Protein AF-A0A3G9JX67-F1 (afdb_monomer)

pLDDT: mean 83.66, std 14.5, range [36.19, 97.88]

InterPro domains:
  IPR026001 Abortive infection protein-like, C-terminal domain [PF14355] (180-297)
  IPR049503 HEPN, AbiJ-N-terminal domain 4 [PF18863] (5-158)

Solvent-accessible surface area (backbone atoms only — not comparable to full-atom values): 17089 Å² total; per-residue (Å²): 130,86,80,83,47,54,49,67,67,46,57,69,53,54,76,65,43,80,63,81,57,100,60,59,100,63,61,74,62,41,65,67,52,34,33,54,49,25,48,53,50,62,76,49,44,50,79,41,79,46,67,76,40,100,90,46,89,56,64,46,81,51,28,20,42,60,52,16,43,50,55,48,25,66,72,75,72,49,81,85,71,65,74,87,81,48,82,82,84,65,62,65,40,60,56,50,31,69,43,60,64,51,57,46,50,31,34,55,36,39,21,45,72,60,40,52,89,42,76,67,77,11,38,57,26,52,38,51,52,54,32,46,56,24,58,80,62,75,32,51,50,41,59,52,96,62,37,84,42,68,65,37,74,69,50,52,55,50,50,49,49,49,53,33,51,52,52,34,45,56,44,24,75,75,38,68,76,36,44,63,20,36,56,23,40,56,46,12,54,51,26,46,51,70,66,40,28,67,59,9,31,51,26,20,50,48,14,45,42,40,48,44,29,59,73,62,35,92,86,33,87,85,50,52,64,69,53,42,52,52,57,41,70,76,35,95,53,57,91,69,58,93,89,56,53,66,68,58,45,41,68,68,53,69,40,49,57,59,54,55,41,49,70,67,63,60,74,72,82,82,94,74,92,75,78,69,48,69,70,57,27,52,50,45,38,52,48,32,32,53,51,47,48,52,53,47,50,46,58,60,76,72,115

Mean predicted aligned error: 12.04 Å

Secondary structure (DSSP, 8-state):
-PPPPHHHHHHHHHHHHTTT-SS-TTTTS-HHHHHHHHHHHHHT--EEEEES-SS---EEEEEHHHHHHHHHHHHHTS----STT-TTT--HHHHHHHS-HHHHHHHHHHHHHHS---TTTSHHHHHHHHHHHHHHTT--EEEETTEEEE--HHHHHHHHHHHHHHHHHHHHHH-GGGHHHHHHHHHHHHHHHTT-HHHHHHHHHHHHHHHHHHHH-TT-TT--HHHHHHHHHTTTT----TTS-HHHHIIIIITHHHHHHHHHHT-SSSS---PPPHHHHHHHHHHHHHHHHHHHHHHHTT-

Foldseek 3Di:
DDDDALCRVCVVVQVLQVQPDPAPPCNLCDLVLQLLLLVLLVLQFAKDWAAPDPVDRDTDIGTLLQVLQVVLCVVVVHRLDGPVVVPDDDDSSVSSSPPDVSVNQRSQLRSLVSFDPDCCSGNPVSQVSNQVSCVVSVAQWHQDPSHIDRNDPVVVLVVLLVVLLVVLVVVCVVPVLSVLLNVLLVQLSVCLSNVVLLSNLQSLVSSLLSLLDVLLDPPSPPDDQLRSLVSCLVDPLADDDPVDDSVNCSVPQSCPSVVLNCVSVVPPDDDDPPDQDSVSSSVNSSSSSVSSVNSCCSRVVVD

Structure (mmCIF, N/CA/C/O backbone):
data_AF-A0A3G9JX67-F1
#
_entry.id   AF-A0A3G9JX67-F1
#
loop_
_atom_site.group_PDB
_atom_site.id
_atom_site.type_symbol
_atom_site.label_atom_id
_atom_site.label_alt_id
_atom_site.label_comp_id
_atom_site.label_asym_id
_atom_site.label_entity_id
_atom_site.label_seq_id
_atom_site.pdbx_PDB_ins_code
_atom_site.Cartn_x
_atom_site.Cartn_y
_atom_site.Cartn_z
_atom_site.occupancy
_atom_site.B_iso_or_equiv
_atom_site.auth_seq_id
_atom_site.auth_comp_id
_atom_site.auth_asym_id
_atom_site.auth_atom_id
_atom_site.pdbx_PDB_model_num
ATOM 1 N N . MET A 1 1 ? 11.176 -19.310 -4.297 1.00 43.19 1 MET A N 1
ATOM 2 C CA . MET A 1 1 ? 9.864 -18.891 -4.839 1.00 43.19 1 MET A CA 1
ATOM 3 C C . MET A 1 1 ? 10.149 -17.734 -5.785 1.00 43.19 1 MET A C 1
ATOM 5 O O . MET A 1 1 ? 10.880 -16.848 -5.362 1.00 43.19 1 MET A O 1
ATOM 9 N N . LYS A 1 2 ? 9.726 -17.789 -7.057 1.00 61.16 2 LYS A N 1
ATOM 10 C CA . LYS A 1 2 ? 10.037 -16.727 -8.037 1.00 61.16 2 LYS A CA 1
ATOM 11 C C . LYS A 1 2 ? 9.355 -15.427 -7.584 1.00 61.16 2 LYS A C 1
ATOM 13 O O . LYS A 1 2 ? 8.221 -15.470 -7.100 1.00 61.16 2 LYS A O 1
ATOM 18 N N . ARG A 1 3 ? 10.075 -14.308 -7.644 1.00 76.00 3 ARG A N 1
ATOM 19 C CA . ARG A 1 3 ? 9.597 -12.980 -7.241 1.00 76.00 3 ARG A CA 1
ATOM 20 C C . ARG A 1 3 ? 8.359 -12.611 -8.079 1.00 76.00 3 ARG A C 1
ATOM 22 O O . ARG A 1 3 ? 8.376 -12.812 -9.285 1.00 76.00 3 ARG A O 1
ATOM 29 N N . ARG A 1 4 ? 7.285 -12.092 -7.461 1.00 85.25 4 ARG A N 1
ATOM 30 C CA . ARG A 1 4 ? 6.117 -11.582 -8.216 1.00 85.25 4 ARG A CA 1
ATOM 31 C C . ARG A 1 4 ? 6.493 -10.314 -8.988 1.00 85.25 4 ARG A C 1
ATOM 33 O O . ARG A 1 4 ? 7.099 -9.416 -8.389 1.00 85.25 4 ARG A O 1
ATOM 40 N N . LEU A 1 5 ? 6.089 -10.259 -10.256 1.00 89.00 5 LEU A N 1
ATOM 41 C CA . LEU A 1 5 ? 6.268 -9.123 -11.168 1.00 89.00 5 LEU A CA 1
ATOM 42 C C . LEU A 1 5 ? 5.470 -7.891 -10.710 1.00 89.00 5 LEU A C 1
ATOM 44 O O . LEU A 1 5 ? 4.482 -8.039 -9.988 1.00 89.00 5 LEU A O 1
ATOM 48 N N . PHE A 1 6 ? 5.870 -6.687 -11.124 1.00 89.19 6 PHE A N 1
ATOM 49 C CA . PHE A 1 6 ? 5.102 -5.459 -10.891 1.00 89.19 6 PHE A CA 1
ATOM 50 C C . PHE A 1 6 ? 3.669 -5.606 -11.420 1.00 89.19 6 PHE A C 1
ATOM 52 O O . PHE A 1 6 ? 2.721 -5.416 -10.656 1.00 89.19 6 PHE A O 1
ATOM 59 N N . SER A 1 7 ? 3.510 -6.046 -12.670 1.00 85.62 7 SER A N 1
ATOM 60 C CA . SER A 1 7 ? 2.202 -6.259 -13.304 1.00 85.62 7 SER A CA 1
ATOM 61 C C . SER A 1 7 ? 1.304 -7.202 -12.495 1.00 85.62 7 SER A C 1
ATOM 63 O O . SER A 1 7 ? 0.118 -6.948 -12.329 1.00 85.62 7 SER A O 1
ATOM 65 N N . GLN A 1 8 ? 1.877 -8.242 -11.887 1.00 85.50 8 GLN A N 1
ATOM 66 C CA . GLN A 1 8 ? 1.147 -9.181 -11.029 1.00 85.50 8 GLN A CA 1
ATOM 67 C C . GLN A 1 8 ? 0.816 -8.613 -9.643 1.00 85.50 8 GLN A C 1
ATOM 69 O O . GLN A 1 8 ? -0.184 -9.005 -9.045 1.00 85.50 8 GLN A O 1
ATOM 74 N N . ARG A 1 9 ? 1.670 -7.739 -9.088 1.00 82.75 9 ARG A N 1
ATOM 75 C CA . ARG A 1 9 ? 1.432 -7.097 -7.783 1.00 82.75 9 ARG A CA 1
ATOM 76 C C . ARG A 1 9 ? 0.269 -6.116 -7.856 1.00 82.75 9 ARG A C 1
ATOM 78 O O . ARG A 1 9 ? -0.517 -6.055 -6.917 1.00 82.75 9 ARG A O 1
ATOM 85 N N . TYR A 1 10 ? 0.169 -5.379 -8.958 1.00 73.00 10 TYR A N 1
ATOM 86 C CA . TYR A 1 10 ? -0.797 -4.297 -9.099 1.00 73.00 10 TYR A CA 1
ATOM 87 C C . TYR A 1 10 ? -2.066 -4.662 -9.895 1.00 73.00 10 TYR A C 1
ATOM 89 O O . TYR A 1 10 ? -3.044 -3.928 -9.792 1.00 73.00 10 TYR A O 1
ATOM 97 N N . ASP A 1 11 ? -2.140 -5.827 -10.558 1.00 66.88 11 ASP A N 1
ATOM 98 C CA . ASP A 1 11 ? -3.397 -6.344 -11.155 1.00 66.88 11 ASP A CA 1
ATOM 99 C C . ASP A 1 11 ? -4.533 -6.491 -10.117 1.00 66.88 11 ASP A C 1
ATOM 101 O O . ASP A 1 11 ? -5.715 -6.358 -10.426 1.00 66.88 11 ASP A O 1
ATOM 105 N N . ALA A 1 12 ? -4.187 -6.730 -8.846 1.00 52.50 12 ALA A N 1
ATOM 106 C CA . ALA A 1 12 ? -5.154 -6.794 -7.749 1.00 52.50 12 ALA A CA 1
ATOM 107 C C . ALA A 1 12 ? -5.712 -5.414 -7.340 1.00 52.50 12 ALA A C 1
ATOM 109 O O . ALA A 1 12 ? -6.809 -5.346 -6.789 1.00 52.50 12 ALA A O 1
ATOM 110 N N . LEU A 1 13 ? -4.970 -4.333 -7.607 1.00 50.62 13 LEU A N 1
ATOM 111 C CA . LEU A 1 13 ? -5.322 -2.954 -7.250 1.00 50.62 13 LEU A CA 1
ATOM 112 C C . LEU A 1 13 ? -6.201 -2.288 -8.317 1.00 50.62 13 LEU A C 1
ATOM 114 O O . LEU A 1 13 ? -7.125 -1.559 -7.960 1.00 50.62 13 LEU A O 1
ATOM 118 N N . ASP A 1 14 ? -5.984 -2.593 -9.599 1.00 47.91 14 ASP A N 1
ATOM 119 C CA . ASP A 1 14 ? -6.825 -2.076 -10.691 1.00 47.91 14 ASP A CA 1
ATOM 120 C C . ASP A 1 14 ? -8.276 -2.579 -10.610 1.00 47.91 14 ASP A C 1
ATOM 122 O O . ASP A 1 14 ? -9.212 -1.842 -10.901 1.00 47.91 14 ASP A O 1
ATOM 126 N N . ARG A 1 15 ? -8.514 -3.787 -10.085 1.00 46.84 15 ARG A N 1
ATOM 127 C CA . ARG A 1 15 ? -9.884 -4.298 -9.862 1.00 46.84 15 ARG A CA 1
ATOM 128 C C . ARG A 1 15 ? -10.656 -3.551 -8.768 1.00 46.84 15 ARG A C 1
ATOM 130 O O . ARG A 1 15 ? -11.863 -3.727 -8.652 1.00 46.84 15 ARG A O 1
ATOM 137 N N . ILE A 1 16 ? -9.966 -2.757 -7.947 1.00 40.84 16 ILE A N 1
ATOM 138 C CA . ILE A 1 16 ? -10.560 -1.935 -6.882 1.00 40.84 16 ILE A CA 1
ATOM 139 C C . ILE A 1 16 ? -10.797 -0.495 -7.379 1.00 40.84 16 ILE A C 1
ATOM 141 O O . ILE A 1 16 ? -11.631 0.212 -6.819 1.00 40.84 16 ILE A O 1
ATOM 145 N N . SER A 1 17 ? -10.103 -0.048 -8.435 1.00 41.00 17 SER A N 1
ATOM 146 C CA . SER A 1 17 ? -10.184 1.323 -8.964 1.00 41.00 17 SER A CA 1
ATOM 147 C C . SER A 1 17 ? -11.298 1.544 -9.997 1.00 41.00 17 SER A C 1
ATOM 149 O O . SER A 1 17 ? -11.627 2.701 -10.271 1.00 41.00 17 SER A O 1
ATOM 151 N N . GLU A 1 18 ? -11.918 0.473 -10.519 1.00 43.88 18 GLU A N 1
ATOM 152 C CA . GLU A 1 18 ? -12.956 0.523 -11.569 1.00 43.88 18 GLU A CA 1
ATOM 153 C C . GLU A 1 18 ? -14.190 1.374 -11.217 1.00 43.88 18 GLU A C 1
ATOM 155 O O . GLU A 1 18 ? -14.967 1.714 -12.111 1.00 43.88 18 GLU A O 1
ATOM 160 N N . THR A 1 19 ? -14.390 1.749 -9.951 1.00 42.69 19 THR A N 1
ATOM 161 C CA . THR A 1 19 ? -15.559 2.532 -9.541 1.00 42.69 19 THR A CA 1
ATOM 162 C C . THR A 1 19 ? -15.331 4.033 -9.366 1.00 42.69 19 THR A C 1
ATOM 164 O O . THR A 1 19 ? -16.335 4.718 -9.195 1.00 42.69 19 THR A O 1
ATOM 167 N N . ASP A 1 20 ? -14.106 4.593 -9.439 1.00 41.69 20 ASP A N 1
ATOM 168 C CA . ASP A 1 20 ? -13.967 6.051 -9.197 1.00 41.69 20 ASP A CA 1
ATOM 169 C C . ASP A 1 20 ? -12.668 6.755 -9.665 1.00 41.69 20 ASP A C 1
ATOM 171 O O . ASP A 1 20 ? -12.222 7.723 -9.039 1.00 41.69 20 ASP A O 1
ATOM 175 N N . LEU A 1 21 ? -11.986 6.291 -10.721 1.00 39.28 21 LEU A N 1
ATOM 176 C CA . LEU A 1 21 ? -10.707 6.894 -11.131 1.00 39.28 21 LEU A CA 1
ATOM 177 C C . LEU A 1 21 ? -10.598 7.194 -12.621 1.00 39.28 21 LEU A C 1
ATOM 179 O O . LEU A 1 21 ? -10.457 6.303 -13.446 1.00 39.28 21 LEU A O 1
ATOM 183 N N . GLY A 1 22 ? -10.614 8.488 -12.939 1.00 39.12 22 GLY A N 1
ATOM 184 C CA . GLY A 1 22 ? -10.444 9.017 -14.291 1.00 39.12 22 GLY A CA 1
ATOM 185 C C . GLY A 1 22 ? -9.030 8.922 -14.870 1.00 39.12 22 GLY A C 1
ATOM 186 O O . GLY A 1 22 ? -8.864 9.347 -16.003 1.00 39.12 22 GLY A O 1
ATOM 187 N N . ASP A 1 23 ? -8.063 8.345 -14.153 1.00 49.34 23 ASP A N 1
ATOM 188 C CA . ASP A 1 23 ? -6.704 8.088 -14.637 1.00 49.34 23 ASP A CA 1
ATOM 189 C C . ASP A 1 23 ? -6.284 6.693 -14.122 1.00 49.34 23 ASP A C 1
ATOM 191 O O . ASP A 1 23 ? -6.222 6.457 -12.911 1.00 49.34 23 ASP A O 1
ATOM 195 N N . GLY A 1 24 ? -6.052 5.738 -15.019 1.00 59.72 24 GLY A N 1
ATOM 196 C CA . GLY A 1 24 ? -5.540 4.399 -14.727 1.00 59.72 24 GLY A CA 1
ATOM 197 C C . GLY A 1 24 ? -4.212 4.411 -13.957 1.00 59.72 24 GLY A C 1
ATOM 198 O O . GLY A 1 24 ? -3.497 5.414 -13.893 1.00 59.72 24 GLY A O 1
ATOM 199 N N . LEU A 1 25 ? -3.861 3.279 -13.333 1.00 68.12 25 LEU A N 1
ATOM 200 C CA . LEU A 1 25 ? -2.739 3.154 -12.389 1.00 68.12 25 LEU A CA 1
ATOM 201 C C . LEU A 1 25 ? -1.431 3.805 -12.870 1.00 68.12 25 LEU A C 1
ATOM 203 O O . LEU A 1 25 ? -0.720 4.422 -12.066 1.00 68.12 25 LEU A O 1
ATOM 207 N N . THR A 1 26 ? -1.134 3.667 -14.163 1.00 72.44 26 THR A N 1
ATOM 208 C CA . THR A 1 26 ? 0.084 4.152 -14.823 1.00 72.44 26 THR A CA 1
ATOM 209 C C . THR A 1 26 ? -0.149 5.319 -15.785 1.00 72.44 26 THR A C 1
ATOM 211 O O . THR A 1 26 ? 0.752 5.641 -16.553 1.00 72.44 26 THR A O 1
ATOM 214 N N . ASP A 1 27 ? -1.312 5.969 -15.766 1.00 71.94 27 ASP A N 1
ATOM 215 C CA . ASP A 1 27 ? -1.688 6.967 -16.783 1.00 71.94 27 ASP A CA 1
ATOM 216 C C . ASP A 1 27 ? -0.836 8.245 -16.722 1.00 71.94 27 ASP A C 1
ATOM 218 O O . ASP A 1 27 ? -0.606 8.893 -17.742 1.00 71.94 27 ASP A O 1
ATOM 222 N N . ASN A 1 28 ? -0.246 8.537 -15.559 1.00 78.25 28 ASN A N 1
ATOM 223 C CA . ASN A 1 28 ? 0.730 9.620 -15.390 1.00 78.25 28 ASN A CA 1
ATOM 224 C C . ASN A 1 28 ? 2.073 9.347 -16.100 1.00 78.25 28 ASN A C 1
ATOM 226 O O . ASN A 1 28 ? 2.903 10.244 -16.223 1.00 78.25 28 ASN A O 1
ATOM 230 N N . VAL A 1 29 ? 2.311 8.118 -16.570 1.00 88.44 29 VAL A N 1
ATOM 231 C CA . VAL A 1 29 ? 3.543 7.723 -17.263 1.00 88.44 29 VAL A CA 1
ATOM 232 C C . VAL A 1 29 ? 3.352 7.917 -18.769 1.00 88.44 29 VAL A C 1
ATOM 234 O O . VAL A 1 29 ? 3.004 6.994 -19.510 1.00 88.44 29 VAL A O 1
ATOM 237 N N . THR A 1 30 ? 3.568 9.150 -19.225 1.00 91.88 30 THR A N 1
ATOM 238 C CA . THR A 1 30 ? 3.409 9.532 -20.636 1.00 91.88 30 THR A CA 1
ATOM 239 C C . THR A 1 30 ? 4.433 8.842 -21.548 1.00 91.88 30 THR A C 1
ATOM 241 O O . THR A 1 30 ? 5.453 8.322 -21.095 1.00 91.88 30 THR A O 1
ATOM 244 N N . LEU A 1 31 ? 4.210 8.875 -22.869 1.00 89.75 31 LEU A N 1
ATOM 245 C CA . LEU A 1 31 ? 5.192 8.371 -23.844 1.00 89.75 31 LEU A CA 1
ATOM 246 C C . LEU A 1 31 ? 6.564 9.053 -23.715 1.00 89.75 31 LEU A C 1
ATOM 248 O O . LEU A 1 31 ? 7.580 8.405 -23.942 1.00 89.75 31 LEU A O 1
ATOM 252 N N . GLU A 1 32 ? 6.599 10.330 -23.328 1.00 94.38 32 GLU A N 1
ATOM 253 C CA . GLU A 1 32 ? 7.845 11.058 -23.072 1.00 94.38 32 GLU A CA 1
ATOM 254 C C . GLU A 1 32 ? 8.598 10.461 -21.879 1.00 94.38 32 GLU A C 1
ATOM 256 O O . GLU A 1 32 ? 9.783 10.153 -21.992 1.00 94.38 32 GLU A O 1
ATOM 261 N N . VAL A 1 33 ? 7.895 10.199 -20.774 1.00 95.81 33 VAL A N 1
ATOM 262 C CA . VAL A 1 33 ? 8.475 9.548 -19.589 1.00 95.81 33 VAL A CA 1
ATOM 263 C C . VAL A 1 33 ? 8.982 8.155 -19.942 1.00 95.81 33 VAL A C 1
ATOM 265 O O . VAL A 1 33 ? 10.116 7.810 -19.624 1.00 95.81 33 VAL A O 1
ATOM 268 N N . LYS A 1 34 ? 8.183 7.360 -20.664 1.00 95.56 34 LYS A N 1
ATOM 269 C CA . LYS A 1 34 ? 8.593 6.021 -21.118 1.00 95.56 34 LYS A CA 1
ATOM 270 C C . LYS A 1 34 ? 9.838 6.078 -21.993 1.00 95.56 34 LYS A C 1
ATOM 272 O O . LYS A 1 34 ? 10.687 5.201 -21.871 1.00 95.56 34 LYS A O 1
ATOM 277 N N . ARG A 1 35 ? 9.967 7.109 -22.833 1.00 95.69 35 ARG A N 1
ATOM 278 C CA . ARG A 1 35 ? 11.163 7.306 -23.649 1.00 95.69 35 ARG A CA 1
ATOM 279 C C . ARG A 1 35 ? 12.391 7.587 -22.794 1.00 95.69 35 ARG A C 1
ATOM 281 O O . ARG A 1 35 ? 13.412 6.944 -22.996 1.00 95.69 35 ARG A O 1
ATOM 288 N N . ARG A 1 36 ? 12.277 8.478 -21.809 1.00 97.56 36 ARG A N 1
ATOM 289 C CA . ARG A 1 36 ? 13.371 8.767 -20.872 1.00 97.56 36 ARG A CA 1
ATOM 290 C C . ARG A 1 36 ? 13.782 7.546 -20.055 1.00 97.56 36 ARG A C 1
ATOM 292 O O . ARG A 1 36 ? 14.970 7.302 -19.895 1.00 97.56 36 ARG A O 1
ATOM 299 N N . LEU A 1 37 ? 12.815 6.763 -19.578 1.00 97.56 37 LEU A N 1
ATOM 300 C CA . LEU A 1 37 ? 13.087 5.504 -18.880 1.00 97.56 37 LEU A CA 1
ATOM 301 C C . LEU A 1 37 ? 13.798 4.503 -19.797 1.00 97.56 37 LEU A C 1
ATOM 303 O O . LEU A 1 37 ? 14.761 3.880 -19.372 1.00 97.56 37 LEU A O 1
ATOM 307 N N . ALA A 1 38 ? 13.361 4.382 -21.053 1.00 96.19 38 ALA A N 1
ATOM 308 C CA . ALA A 1 38 ? 14.008 3.522 -22.038 1.00 96.19 38 ALA A CA 1
ATOM 309 C C . ALA A 1 38 ? 15.460 3.937 -22.320 1.00 96.19 38 ALA A C 1
ATOM 311 O O . ALA A 1 38 ? 16.322 3.068 -22.403 1.00 96.19 38 ALA A O 1
ATOM 312 N N . ASP A 1 39 ? 15.735 5.241 -22.425 1.00 95.94 39 ASP A N 1
ATOM 313 C CA . ASP A 1 39 ? 17.100 5.750 -22.588 1.00 95.94 39 ASP A CA 1
ATOM 314 C C . ASP A 1 39 ? 17.974 5.339 -21.379 1.00 95.94 39 ASP A C 1
ATOM 316 O O . ASP A 1 39 ? 19.046 4.772 -21.565 1.00 95.94 39 ASP A O 1
ATOM 320 N N . VAL A 1 40 ? 17.473 5.493 -20.142 1.00 97.44 40 VAL A N 1
ATOM 321 C CA . VAL A 1 40 ? 18.180 5.035 -18.926 1.00 97.44 40 VAL A CA 1
ATOM 322 C C . VAL A 1 40 ? 18.407 3.519 -18.936 1.00 97.44 40 VAL A C 1
ATOM 324 O O . VAL A 1 40 ? 19.483 3.053 -18.584 1.00 97.44 40 VAL A O 1
ATOM 327 N N . MET A 1 41 ? 17.423 2.719 -19.348 1.00 96.44 41 MET A N 1
ATOM 328 C CA . MET A 1 41 ? 17.582 1.261 -19.438 1.00 96.44 41 MET A CA 1
ATOM 329 C C . MET A 1 41 ? 18.706 0.857 -20.398 1.00 96.44 41 MET A C 1
ATOM 331 O O . MET A 1 41 ? 19.438 -0.088 -20.106 1.00 96.44 41 MET A O 1
ATOM 335 N N . LEU A 1 42 ? 18.865 1.579 -21.507 1.00 94.38 42 LEU A N 1
ATOM 336 C CA . LEU A 1 42 ? 19.934 1.342 -22.479 1.00 94.38 42 LEU A CA 1
ATOM 337 C C . LEU A 1 42 ? 21.297 1.836 -21.987 1.00 94.38 42 LEU A C 1
ATOM 339 O O . LEU A 1 42 ? 22.299 1.179 -22.247 1.00 94.38 42 LEU A O 1
ATOM 343 N N . ASP A 1 43 ? 21.350 2.936 -21.233 1.00 94.94 43 ASP A N 1
ATOM 344 C CA . ASP A 1 43 ? 22.599 3.427 -20.636 1.00 94.94 43 ASP A CA 1
ATOM 345 C C . ASP A 1 43 ? 23.169 2.449 -19.584 1.00 94.94 43 ASP A C 1
ATOM 347 O O . ASP A 1 43 ? 24.376 2.427 -19.340 1.00 94.94 43 ASP A O 1
ATOM 351 N N . PHE A 1 44 ? 22.316 1.600 -18.997 1.00 94.75 44 PHE A N 1
ATOM 352 C CA . PHE A 1 44 ? 22.664 0.616 -17.964 1.00 94.75 44 PHE A CA 1
ATOM 353 C C . PHE A 1 44 ? 22.601 -0.843 -18.466 1.00 94.75 44 PHE A C 1
ATOM 355 O O . PHE A 1 44 ? 22.247 -1.763 -17.725 1.00 94.75 44 PHE A O 1
ATOM 362 N N . CYS A 1 45 ? 22.951 -1.105 -19.728 1.00 89.44 45 CYS A N 1
ATOM 363 C CA . CYS A 1 45 ? 23.050 -2.465 -20.274 1.00 89.44 45 CYS A CA 1
ATOM 364 C C . CYS A 1 45 ? 24.405 -3.132 -19.933 1.00 89.44 45 CYS A C 1
ATOM 366 O O . CYS A 1 45 ? 25.228 -3.397 -20.813 1.00 89.44 45 CYS A O 1
ATOM 368 N N . GLU A 1 46 ? 24.679 -3.376 -18.644 1.00 89.75 46 GLU A N 1
ATOM 369 C CA . GLU A 1 46 ? 25.946 -3.987 -18.205 1.00 89.75 46 GLU A CA 1
ATOM 370 C C . GLU A 1 46 ? 26.206 -5.319 -18.949 1.00 89.75 46 GLU A C 1
ATOM 372 O O . GLU A 1 46 ? 25.331 -6.189 -18.929 1.00 89.75 46 GLU A O 1
ATOM 377 N N . PRO A 1 47 ? 27.368 -5.508 -19.613 1.00 90.81 47 PRO A N 1
ATOM 378 C CA . PRO A 1 47 ? 27.688 -6.756 -20.305 1.00 90.81 47 PRO A CA 1
ATOM 379 C C . PRO A 1 47 ? 27.887 -7.923 -19.336 1.00 90.81 47 PRO A C 1
ATOM 381 O O . PRO A 1 47 ? 28.639 -7.828 -18.366 1.00 90.81 47 PRO A O 1
ATOM 384 N N . LEU A 1 48 ? 27.277 -9.065 -19.643 1.00 86.56 48 LEU A N 1
ATOM 385 C CA . LEU A 1 48 ? 27.253 -10.253 -18.795 1.00 86.56 48 LEU A CA 1
ATOM 386 C C . LEU A 1 48 ? 27.652 -11.512 -19.572 1.00 86.56 48 LEU A C 1
ATOM 388 O O . LEU A 1 48 ? 27.368 -11.672 -20.758 1.00 86.56 48 LEU A O 1
ATOM 392 N N . ARG A 1 49 ? 28.265 -12.466 -18.859 1.00 85.56 49 ARG A N 1
ATOM 393 C CA . ARG A 1 49 ? 28.577 -13.810 -19.371 1.00 85.56 49 ARG A CA 1
ATOM 394 C C . ARG A 1 49 ? 27.759 -14.856 -18.641 1.00 85.56 49 ARG A C 1
ATOM 396 O O . ARG A 1 49 ? 28.051 -15.189 -17.492 1.00 85.56 49 ARG A O 1
ATOM 403 N N . VAL A 1 50 ? 26.778 -15.427 -19.332 1.00 82.25 50 VAL A N 1
ATOM 404 C CA . VAL A 1 50 ? 25.819 -16.369 -18.744 1.00 82.25 50 VAL A CA 1
ATOM 405 C C . VAL A 1 50 ? 26.113 -17.791 -19.206 1.00 82.25 50 VAL A C 1
ATOM 407 O O . VAL A 1 50 ? 26.515 -18.033 -20.344 1.00 82.25 50 VAL A O 1
ATOM 410 N N . LYS A 1 51 ? 25.951 -18.767 -18.305 1.00 81.81 51 LYS A N 1
ATOM 411 C CA . LYS A 1 51 ? 26.062 -20.189 -18.657 1.00 81.81 51 LYS A CA 1
ATOM 412 C C . LYS A 1 51 ? 24.821 -20.647 -19.412 1.00 81.81 51 LYS A C 1
ATOM 414 O O . LYS A 1 51 ? 23.710 -20.506 -18.919 1.00 81.81 51 LYS A O 1
ATOM 419 N N . SER A 1 52 ? 25.037 -21.317 -20.540 1.00 74.12 52 SER A N 1
ATOM 420 C CA . SER A 1 52 ? 23.966 -21.827 -21.408 1.00 74.12 52 SER A CA 1
ATOM 421 C C . SER A 1 52 ? 23.149 -22.947 -20.753 1.00 74.12 52 SER A C 1
ATOM 423 O O . SER A 1 52 ? 21.998 -23.180 -21.102 1.00 74.12 52 SER A O 1
ATOM 425 N N . SER A 1 53 ? 23.747 -23.694 -19.821 1.00 71.94 53 SER A N 1
ATOM 426 C CA . SER A 1 53 ? 23.078 -24.767 -19.085 1.00 71.94 53 SER A CA 1
ATOM 427 C C . SER A 1 53 ? 23.802 -25.052 -17.772 1.00 71.94 53 SER A C 1
ATOM 429 O O . SER A 1 53 ? 24.996 -24.802 -17.632 1.00 71.94 53 SER A O 1
ATOM 431 N N . ARG A 1 54 ? 23.100 -25.650 -16.804 1.00 67.69 54 ARG A N 1
ATOM 432 C CA . ARG A 1 54 ? 23.727 -26.192 -15.584 1.00 67.69 54 ARG A CA 1
ATOM 433 C C . ARG A 1 54 ? 24.650 -27.380 -15.868 1.00 67.69 54 ARG A C 1
ATOM 435 O O . ARG A 1 54 ? 25.515 -27.677 -15.048 1.00 67.69 54 ARG A O 1
ATOM 442 N N . TYR A 1 55 ? 24.442 -28.062 -16.993 1.00 74.19 55 TYR A N 1
ATOM 443 C CA . TYR A 1 55 ? 25.148 -29.291 -17.368 1.00 74.19 55 TYR A CA 1
ATOM 444 C C . TYR A 1 55 ? 26.244 -29.072 -18.415 1.00 74.19 55 TYR A C 1
ATOM 446 O O . TYR A 1 55 ? 26.968 -30.011 -18.732 1.00 74.19 55 TYR A O 1
ATOM 454 N N . ASP A 1 56 ? 26.372 -27.851 -18.936 1.00 73.94 56 ASP A N 1
ATOM 455 C CA . ASP A 1 56 ? 27.381 -27.475 -19.921 1.00 73.94 56 ASP A CA 1
ATOM 456 C C . ASP A 1 56 ? 28.165 -26.245 -19.433 1.00 73.94 56 ASP A C 1
ATOM 458 O O . ASP A 1 56 ? 27.634 -25.376 -18.745 1.00 73.94 56 ASP A O 1
ATOM 462 N N . ASN A 1 57 ? 29.452 -26.177 -19.766 1.00 75.81 57 ASN A N 1
ATOM 463 C CA . ASN A 1 57 ? 30.312 -25.037 -19.451 1.00 75.81 57 ASN A CA 1
ATOM 464 C C . ASN A 1 57 ? 30.344 -23.984 -20.568 1.00 75.81 57 ASN A C 1
ATOM 466 O O . ASN A 1 57 ? 31.058 -22.989 -20.436 1.00 75.81 57 ASN A O 1
ATOM 470 N N . THR A 1 58 ? 29.572 -24.167 -21.640 1.00 80.81 58 THR A N 1
ATOM 471 C CA . THR A 1 58 ? 29.400 -23.152 -22.683 1.00 80.81 58 THR A CA 1
ATOM 472 C C . THR A 1 58 ? 28.745 -21.897 -22.105 1.00 80.81 58 THR A C 1
ATOM 474 O O . THR A 1 58 ? 27.660 -21.955 -21.520 1.00 80.81 58 THR A O 1
ATOM 477 N N . THR A 1 59 ? 29.399 -20.751 -22.279 1.00 84.75 59 THR A N 1
ATOM 478 C CA . THR A 1 59 ? 28.863 -19.430 -21.920 1.00 84.75 59 THR A CA 1
ATOM 479 C C . THR A 1 59 ? 28.518 -18.647 -23.177 1.00 84.75 59 THR A C 1
ATOM 481 O O . THR A 1 59 ? 29.157 -18.846 -24.210 1.00 84.75 59 THR A O 1
ATOM 484 N N . TYR A 1 60 ? 27.526 -17.768 -23.080 1.00 84.19 60 TYR A N 1
ATOM 485 C CA . TYR A 1 60 ? 27.221 -16.771 -24.100 1.00 84.19 60 TYR A CA 1
ATOM 486 C C . TYR A 1 60 ? 27.337 -15.365 -23.504 1.00 84.19 60 TYR A C 1
ATOM 488 O O . TYR A 1 60 ? 27.202 -15.181 -22.292 1.00 84.19 60 TYR A O 1
ATOM 496 N N . GLU A 1 61 ? 27.664 -14.401 -24.360 1.00 87.38 61 GLU A N 1
ATOM 497 C CA . GLU A 1 61 ? 27.705 -12.978 -24.015 1.00 87.38 61 GLU A CA 1
ATOM 498 C C . GLU A 1 61 ? 26.298 -12.396 -24.198 1.00 87.38 61 GLU A C 1
ATOM 500 O O . GLU A 1 61 ? 25.623 -12.705 -25.182 1.00 87.38 61 GLU A O 1
ATOM 505 N N . THR A 1 62 ? 25.863 -11.581 -23.247 1.00 90.12 62 THR A N 1
ATOM 506 C CA . THR A 1 62 ? 24.578 -10.869 -23.234 1.00 90.12 62 THR A CA 1
ATOM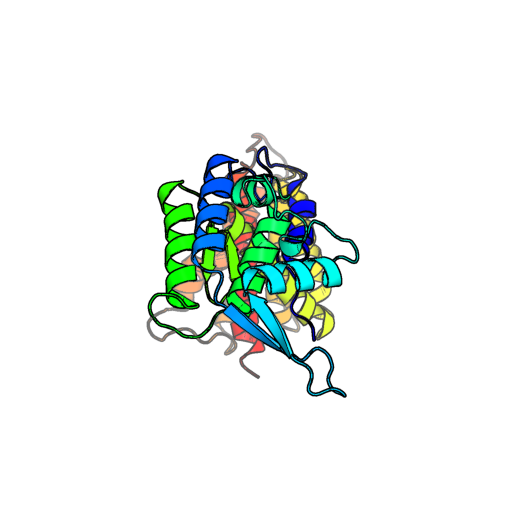 507 C C . THR A 1 62 ? 24.742 -9.592 -22.403 1.00 90.12 62 THR A C 1
ATOM 509 O O . THR A 1 62 ? 25.863 -9.228 -22.048 1.00 90.12 62 THR A O 1
ATOM 512 N N . ASP A 1 63 ? 23.653 -8.914 -22.074 1.00 92.69 63 ASP A N 1
ATOM 513 C CA . ASP A 1 63 ? 23.634 -7.756 -21.188 1.00 92.69 63 ASP A CA 1
ATOM 514 C C . ASP A 1 63 ? 22.460 -7.830 -20.197 1.00 92.69 63 ASP A C 1
ATOM 516 O O . ASP A 1 63 ? 21.523 -8.618 -20.370 1.00 92.69 63 ASP A O 1
ATOM 520 N N . ALA A 1 64 ? 22.530 -7.021 -19.138 1.00 93.38 64 ALA A N 1
ATOM 521 C CA . ALA A 1 64 ? 21.539 -6.996 -18.063 1.00 93.38 64 ALA A CA 1
ATOM 522 C C . ALA A 1 64 ? 20.105 -6.724 -18.558 1.00 93.38 64 ALA A C 1
ATOM 524 O O . ALA A 1 64 ? 19.152 -7.319 -18.053 1.00 93.38 64 ALA A O 1
ATOM 525 N N . LEU A 1 65 ? 19.935 -5.859 -19.564 1.00 94.25 65 LEU A N 1
ATOM 526 C CA . LEU A 1 65 ? 18.621 -5.527 -20.115 1.00 94.25 65 LEU A CA 1
ATOM 527 C C . LEU A 1 65 ? 18.067 -6.682 -20.959 1.00 94.25 65 LEU A C 1
ATOM 529 O O . LEU A 1 65 ? 16.899 -7.051 -20.820 1.00 94.25 65 LEU A O 1
ATOM 533 N N . SER A 1 66 ? 18.902 -7.286 -21.803 1.00 91.75 66 SER A N 1
ATOM 534 C CA . SER A 1 66 ? 18.534 -8.455 -22.604 1.00 91.75 66 SER A CA 1
ATOM 535 C C . SER A 1 66 ? 18.089 -9.626 -21.720 1.00 91.75 66 SER A C 1
ATOM 537 O O . SER A 1 66 ? 17.047 -10.227 -21.991 1.00 91.75 66 SER A O 1
ATOM 539 N N . LEU A 1 67 ? 18.802 -9.899 -20.620 1.00 92.19 67 LEU A N 1
ATOM 540 C CA . LEU A 1 67 ? 18.405 -10.924 -19.644 1.00 92.19 67 LEU A CA 1
ATOM 541 C C . LEU A 1 67 ? 17.083 -10.605 -18.945 1.00 92.19 67 LEU A C 1
ATOM 543 O O . LEU A 1 67 ? 16.246 -11.493 -18.786 1.00 92.19 67 LEU A O 1
ATOM 547 N N . ALA A 1 68 ? 16.858 -9.347 -18.568 1.00 93.75 68 ALA A N 1
ATOM 548 C CA . ALA A 1 68 ? 15.604 -8.926 -17.951 1.00 93.75 68 ALA A CA 1
ATOM 549 C C . ALA A 1 68 ? 14.395 -9.142 -18.877 1.00 93.75 68 ALA A C 1
ATOM 551 O O . ALA A 1 68 ? 13.335 -9.593 -18.437 1.00 93.75 68 ALA A O 1
ATOM 552 N N . ILE A 1 69 ? 14.553 -8.854 -20.173 1.00 92.38 69 ILE A N 1
ATOM 553 C CA . ILE A 1 69 ? 13.515 -9.090 -21.186 1.00 92.38 69 ILE A CA 1
ATOM 554 C C . ILE A 1 69 ? 13.267 -10.592 -21.374 1.00 92.38 69 ILE A C 1
ATOM 556 O O . ILE A 1 69 ? 12.112 -11.012 -21.484 1.00 92.38 69 ILE A O 1
ATOM 560 N N . GLU A 1 70 ? 14.323 -11.409 -21.393 1.00 90.44 70 GLU A N 1
ATOM 561 C CA . GLU A 1 70 ? 14.211 -12.871 -21.443 1.00 90.44 70 GLU A CA 1
ATOM 562 C C . GLU A 1 70 ? 13.447 -13.421 -20.227 1.00 90.44 70 GLU A C 1
ATOM 564 O O . GLU A 1 70 ? 12.481 -14.164 -20.413 1.00 90.44 70 GLU A O 1
ATOM 569 N N . ASP A 1 71 ? 13.783 -12.995 -19.002 1.00 90.81 71 ASP A N 1
ATOM 570 C CA . ASP A 1 71 ? 13.083 -13.459 -17.795 1.00 90.81 71 ASP A CA 1
ATOM 571 C C . ASP A 1 71 ? 11.614 -13.012 -17.762 1.00 90.81 71 ASP A C 1
ATOM 573 O O . ASP A 1 71 ? 10.732 -13.774 -17.341 1.00 90.81 71 ASP A O 1
ATOM 577 N N . LEU A 1 72 ? 11.312 -11.804 -18.252 1.00 91.00 72 LEU A N 1
ATOM 578 C CA . LEU A 1 72 ? 9.930 -11.352 -18.381 1.00 91.00 72 LEU A CA 1
ATOM 579 C C . LEU A 1 72 ? 9.148 -12.234 -19.361 1.00 91.00 72 LEU A C 1
ATOM 581 O O . LEU A 1 72 ? 8.076 -12.724 -19.000 1.00 91.00 72 LEU A O 1
ATOM 585 N N . ASN A 1 73 ? 9.690 -12.464 -20.562 1.00 90.50 73 ASN A N 1
ATOM 586 C CA . ASN A 1 73 ? 9.079 -13.300 -21.600 1.00 90.50 73 ASN A CA 1
ATOM 587 C C . ASN A 1 73 ? 8.799 -14.724 -21.089 1.00 90.50 73 ASN A C 1
ATOM 589 O O . ASN A 1 73 ? 7.697 -15.252 -21.273 1.00 90.50 73 ASN A O 1
ATOM 593 N N . ASP A 1 74 ? 9.766 -15.320 -20.388 1.00 89.31 74 ASP A N 1
ATOM 594 C CA . ASP A 1 74 ? 9.624 -16.638 -19.766 1.00 89.31 74 ASP A CA 1
ATOM 595 C C . ASP A 1 74 ? 8.538 -16.648 -18.684 1.00 89.31 74 ASP A C 1
ATOM 597 O O . ASP A 1 74 ? 7.795 -17.621 -18.534 1.00 89.31 74 ASP A O 1
ATOM 601 N N . THR A 1 75 ? 8.425 -15.562 -17.917 1.00 88.56 75 THR A N 1
ATOM 602 C CA . THR A 1 75 ? 7.481 -15.465 -16.799 1.00 88.56 75 THR A CA 1
ATOM 603 C C . THR A 1 75 ? 6.039 -15.240 -17.259 1.00 88.56 75 THR A C 1
ATOM 605 O O . THR A 1 75 ? 5.122 -15.810 -16.665 1.00 88.56 75 THR A O 1
ATOM 608 N N . ILE A 1 76 ? 5.815 -14.447 -18.309 1.00 85.00 76 ILE A N 1
ATOM 609 C CA . ILE A 1 76 ? 4.474 -14.207 -18.877 1.00 85.00 76 ILE A CA 1
ATOM 610 C C . ILE A 1 76 ? 4.052 -15.284 -19.888 1.00 85.00 76 ILE A C 1
ATOM 612 O O . ILE A 1 76 ? 2.871 -15.380 -20.221 1.00 85.00 76 ILE A O 1
ATOM 616 N N . GLY A 1 77 ? 4.991 -16.110 -20.362 1.00 84.94 77 GLY A N 1
ATOM 617 C CA . GLY A 1 77 ? 4.731 -17.248 -21.247 1.00 84.94 77 GLY A CA 1
ATOM 618 C C . GLY A 1 77 ? 4.540 -16.891 -22.725 1.00 84.94 77 GLY A C 1
ATOM 619 O O . GLY A 1 77 ? 4.077 -17.732 -23.497 1.00 84.94 77 GLY A O 1
ATOM 620 N N . TYR A 1 78 ? 4.879 -15.666 -23.134 1.00 79.50 78 TYR A N 1
ATOM 621 C CA . TYR A 1 78 ? 4.888 -15.230 -24.531 1.00 79.50 78 TYR A CA 1
ATOM 622 C C . TYR A 1 78 ? 6.019 -14.225 -24.779 1.00 79.50 78 TYR A C 1
ATOM 624 O O . TYR A 1 78 ? 6.492 -13.565 -23.860 1.00 79.50 78 TYR A O 1
ATOM 632 N N . ASN A 1 79 ? 6.460 -14.113 -26.033 1.00 80.69 79 ASN A N 1
ATOM 633 C CA . ASN A 1 79 ? 7.532 -13.197 -26.416 1.00 80.69 79 ASN A CA 1
ATOM 634 C C . ASN A 1 79 ? 6.958 -11.792 -26.674 1.00 80.69 79 ASN A C 1
ATOM 636 O O . ASN A 1 79 ? 6.233 -11.606 -27.651 1.00 80.69 79 ASN A O 1
ATOM 640 N N . LEU A 1 80 ? 7.261 -10.828 -25.799 1.00 74.94 80 LEU A N 1
ATOM 641 C CA . LEU A 1 80 ? 6.948 -9.408 -25.997 1.00 74.94 80 LEU A CA 1
ATOM 642 C C . LEU A 1 80 ? 7.775 -8.836 -27.152 1.00 74.94 80 LEU A C 1
ATOM 644 O O . LEU A 1 80 ? 7.223 -8.256 -28.084 1.00 74.94 80 LEU A O 1
ATOM 648 N N . PHE A 1 81 ? 9.097 -8.986 -27.059 1.00 75.19 81 PHE A N 1
ATOM 649 C CA . PHE A 1 81 ? 10.093 -8.670 -28.084 1.00 75.19 81 PHE A CA 1
ATOM 650 C C . PHE A 1 81 ? 11.461 -9.242 -27.664 1.00 75.19 81 PHE A C 1
ATOM 652 O O . PHE A 1 81 ? 11.631 -9.759 -26.557 1.00 75.19 81 PHE A O 1
ATOM 659 N N . SER A 1 82 ? 12.452 -9.132 -28.553 1.00 69.44 82 SER A N 1
ATOM 660 C CA . SER A 1 82 ? 13.861 -9.429 -28.273 1.00 69.44 82 SER A CA 1
ATOM 661 C C . SER A 1 82 ? 14.745 -8.378 -28.941 1.00 69.44 82 SER A C 1
ATOM 663 O O . SER A 1 82 ? 14.557 -8.084 -30.122 1.00 69.44 82 SER A O 1
ATOM 665 N N . LEU A 1 83 ? 15.708 -7.822 -28.201 1.00 63.03 83 LEU A N 1
ATOM 666 C CA . LEU A 1 83 ? 16.634 -6.810 -28.724 1.00 63.03 83 LEU A CA 1
ATOM 667 C C . LEU A 1 83 ? 17.645 -7.417 -29.717 1.00 63.03 83 LEU A C 1
ATOM 669 O O . LEU A 1 83 ? 17.909 -6.833 -30.766 1.00 63.03 83 LEU A O 1
ATOM 673 N N . GLY A 1 84 ? 18.107 -8.652 -29.480 1.00 56.25 84 GLY A N 1
ATOM 674 C CA . GLY A 1 84 ? 19.119 -9.326 -30.311 1.00 56.25 84 GLY A CA 1
ATOM 675 C C . GLY A 1 84 ? 18.713 -9.606 -31.769 1.00 56.25 84 GLY A C 1
ATOM 676 O O . GLY A 1 84 ? 19.580 -9.738 -32.634 1.00 56.25 84 GLY A O 1
ATOM 677 N N . TYR A 1 85 ? 17.411 -9.645 -32.079 1.00 49.94 85 TYR A N 1
ATOM 678 C CA . TYR A 1 85 ? 16.898 -9.851 -33.445 1.00 49.94 85 TYR A CA 1
ATOM 679 C C . TYR A 1 85 ? 16.562 -8.545 -34.195 1.00 49.94 85 TYR A C 1
ATOM 681 O O . TYR A 1 85 ? 16.185 -8.600 -35.365 1.00 49.94 85 TYR A O 1
ATOM 689 N N . MET A 1 86 ? 16.715 -7.370 -33.567 1.00 55.31 86 MET A N 1
ATOM 690 C CA . MET A 1 86 ? 16.331 -6.058 -34.131 1.00 55.31 86 MET A CA 1
ATOM 691 C C . MET A 1 86 ? 17.495 -5.314 -34.824 1.00 55.31 86 MET A C 1
ATOM 693 O O . MET A 1 86 ? 17.354 -4.166 -35.253 1.00 55.31 86 MET A O 1
ATOM 697 N N . THR A 1 87 ? 18.634 -5.994 -34.987 1.00 49.56 87 THR A N 1
ATOM 698 C CA . THR A 1 87 ? 19.999 -5.469 -35.185 1.00 49.56 87 THR A CA 1
ATOM 699 C C . THR A 1 87 ? 20.317 -4.745 -36.501 1.00 49.56 87 THR A C 1
ATOM 701 O O . THR A 1 87 ? 21.493 -4.562 -36.804 1.00 49.56 87 THR A O 1
ATOM 704 N N . TYR A 1 88 ? 19.340 -4.259 -37.282 1.00 51.16 88 TYR A N 1
ATOM 705 C CA . TYR A 1 88 ? 19.676 -3.576 -38.545 1.00 51.16 88 TYR A CA 1
ATOM 706 C C . TYR A 1 88 ? 18.986 -2.250 -38.894 1.00 51.16 88 TYR A C 1
ATOM 708 O O . TYR A 1 88 ? 19.435 -1.639 -39.862 1.00 51.16 88 TYR A O 1
ATOM 716 N N . SER A 1 89 ? 18.003 -1.723 -38.145 1.00 53.62 89 SER A N 1
ATOM 717 C CA . SER A 1 89 ? 17.563 -0.320 -38.370 1.00 53.62 89 SER A CA 1
ATOM 718 C C . SER A 1 89 ? 16.598 0.288 -37.338 1.00 53.62 89 SER A C 1
ATOM 720 O O . SER A 1 89 ? 15.979 1.309 -37.650 1.00 53.62 89 SER A O 1
ATOM 722 N N . TYR A 1 90 ? 16.376 -0.327 -36.175 1.00 63.66 90 TYR A N 1
ATOM 723 C CA . TYR A 1 90 ? 15.334 0.124 -35.245 1.00 63.66 90 TYR A CA 1
ATOM 724 C C . TYR A 1 90 ? 15.923 0.827 -34.024 1.00 63.66 90 TYR A C 1
ATOM 726 O O . TYR A 1 90 ? 16.921 0.396 -33.462 1.00 63.66 90 TYR A O 1
ATOM 734 N N . ASP A 1 91 ? 15.286 1.927 -33.637 1.00 81.69 91 ASP A N 1
ATOM 735 C CA . ASP A 1 91 ? 15.563 2.666 -32.409 1.00 81.69 91 ASP A CA 1
ATOM 736 C C . ASP A 1 91 ? 15.093 1.828 -31.206 1.00 81.69 91 ASP A C 1
ATOM 738 O O . ASP A 1 91 ? 13.891 1.699 -30.966 1.00 81.69 91 ASP A O 1
ATOM 742 N N . GLU A 1 92 ? 16.032 1.206 -30.488 1.00 84.44 92 GLU A N 1
ATOM 743 C CA . GLU A 1 92 ? 15.755 0.302 -29.358 1.00 84.44 92 GLU A CA 1
ATOM 744 C C . GLU A 1 92 ? 14.930 0.987 -28.265 1.00 84.44 92 GLU A C 1
ATOM 746 O O . GLU A 1 92 ? 13.965 0.415 -27.747 1.00 84.44 92 GLU A O 1
ATOM 751 N N . ALA A 1 93 ? 15.217 2.260 -27.994 1.00 86.62 93 ALA A N 1
ATOM 752 C CA . ALA A 1 93 ? 14.442 3.034 -27.041 1.00 86.62 93 ALA A CA 1
ATOM 753 C C . ALA A 1 93 ? 13.006 3.252 -27.532 1.00 86.62 93 ALA A C 1
ATOM 755 O O . ALA A 1 93 ? 12.081 3.285 -26.721 1.00 86.62 93 ALA A O 1
ATOM 756 N N . ALA A 1 94 ? 12.760 3.338 -28.845 1.00 86.06 94 ALA A N 1
ATOM 757 C CA . ALA A 1 94 ? 11.400 3.421 -29.381 1.00 86.06 94 ALA A CA 1
ATOM 758 C C . ALA A 1 94 ? 10.630 2.107 -29.199 1.00 86.06 94 ALA A C 1
ATOM 760 O O . ALA A 1 94 ? 9.423 2.144 -28.954 1.00 86.06 94 ALA A O 1
ATOM 761 N N . VAL A 1 95 ? 11.302 0.954 -29.274 1.00 87.12 95 VAL A N 1
ATOM 762 C CA . VAL A 1 95 ? 10.682 -0.348 -28.979 1.00 87.12 95 VAL A CA 1
ATOM 763 C C . VAL A 1 95 ? 10.231 -0.383 -27.520 1.00 87.12 95 VAL A C 1
ATOM 765 O O . VAL A 1 95 ? 9.046 -0.585 -27.259 1.00 87.12 95 VAL A O 1
ATOM 768 N N . LEU A 1 96 ? 11.138 -0.073 -26.589 1.00 88.94 96 LEU A N 1
ATOM 769 C CA . LEU A 1 96 ? 10.854 -0.003 -25.150 1.00 88.94 96 LEU A CA 1
ATOM 770 C C . LEU A 1 96 ? 9.746 1.010 -24.820 1.00 88.94 96 LEU A C 1
ATOM 772 O O . LEU A 1 96 ? 8.835 0.716 -24.048 1.00 88.94 96 LEU A O 1
ATOM 776 N N . THR A 1 97 ? 9.754 2.174 -25.472 1.00 88.12 97 THR A N 1
ATOM 777 C CA . THR A 1 97 ? 8.732 3.221 -25.285 1.00 88.12 97 THR A CA 1
ATOM 778 C C . THR A 1 97 ? 7.320 2.726 -25.618 1.00 88.12 97 THR A C 1
ATOM 780 O O . THR A 1 97 ? 6.345 3.179 -25.016 1.00 88.12 97 THR A O 1
ATOM 783 N N . ASN A 1 98 ? 7.180 1.786 -26.555 1.00 85.00 98 ASN A N 1
ATOM 784 C CA . ASN A 1 98 ? 5.885 1.242 -26.968 1.00 85.00 98 ASN A CA 1
ATOM 785 C C . ASN A 1 98 ? 5.421 0.041 -26.126 1.00 85.00 98 ASN A C 1
ATOM 787 O O . ASN A 1 98 ? 4.273 -0.381 -26.259 1.00 85.00 98 ASN A O 1
ATOM 791 N N . VAL A 1 99 ? 6.257 -0.479 -25.222 1.00 86.19 99 VAL A N 1
ATOM 792 C CA . VAL A 1 99 ? 5.891 -1.578 -24.313 1.00 86.19 99 VAL A CA 1
ATOM 793 C C . VAL A 1 99 ? 4.781 -1.130 -23.369 1.00 86.19 99 VAL A C 1
ATOM 795 O O . VAL A 1 99 ? 4.800 -0.006 -22.873 1.00 86.19 99 VAL A O 1
ATOM 798 N N . PHE A 1 100 ? 3.802 -1.990 -23.098 1.00 86.44 100 PHE A N 1
ATOM 799 C CA . PHE A 1 100 ? 2.765 -1.710 -22.104 1.00 86.44 100 PHE A CA 1
ATOM 800 C C . PHE A 1 100 ? 3.395 -1.322 -20.752 1.00 86.44 100 PHE A C 1
ATOM 802 O O . PHE A 1 100 ? 4.294 -2.013 -20.278 1.00 86.44 100 PHE A O 1
ATOM 809 N N . THR A 1 101 ? 2.968 -0.214 -20.137 1.00 90.12 101 THR A N 1
ATOM 810 C CA . THR A 1 101 ? 3.702 0.407 -19.017 1.00 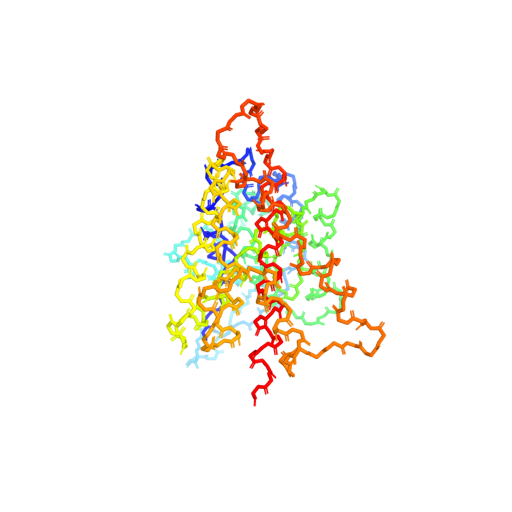90.12 101 THR A CA 1
ATOM 811 C C . THR A 1 101 ? 3.964 -0.536 -17.833 1.00 90.12 101 THR A C 1
ATOM 813 O O . THR A 1 101 ? 5.102 -0.569 -17.368 1.00 90.12 101 THR A O 1
ATOM 816 N N . PRO A 1 102 ? 3.008 -1.373 -17.382 1.00 89.81 102 PRO A N 1
ATOM 817 C CA . PRO A 1 102 ? 3.290 -2.390 -16.368 1.00 89.81 102 PRO A CA 1
ATOM 818 C C . PRO A 1 102 ? 4.420 -3.359 -16.734 1.00 89.81 102 PRO A C 1
ATOM 820 O O . PRO A 1 102 ? 5.214 -3.710 -15.868 1.00 89.81 102 PRO A O 1
ATOM 823 N N . HIS A 1 103 ? 4.548 -3.747 -18.005 1.00 89.81 103 HIS A N 1
ATOM 824 C CA . HIS A 1 103 ? 5.658 -4.584 -18.466 1.00 89.81 103 HIS A CA 1
ATOM 825 C C . HIS A 1 103 ? 6.966 -3.807 -18.592 1.00 89.81 103 HIS A C 1
ATOM 827 O O . HIS A 1 103 ? 8.017 -4.357 -18.295 1.00 89.81 103 HIS A O 1
ATOM 833 N N . LEU A 1 104 ? 6.929 -2.521 -18.952 1.00 92.94 104 LEU A N 1
ATOM 834 C CA . LEU A 1 104 ? 8.120 -1.668 -18.878 1.00 92.94 104 LEU A CA 1
ATOM 835 C C . LEU A 1 104 ? 8.658 -1.616 -17.437 1.00 92.94 104 LEU A C 1
ATOM 837 O O . LEU A 1 104 ? 9.857 -1.742 -17.214 1.00 92.94 104 LEU A O 1
ATOM 841 N N . PHE A 1 105 ? 7.761 -1.496 -16.456 1.00 94.62 105 PHE A N 1
ATOM 842 C CA . PHE A 1 105 ? 8.103 -1.518 -15.034 1.00 94.62 105 PHE A CA 1
ATOM 843 C C . PHE A 1 105 ? 8.601 -2.889 -14.567 1.00 94.62 105 PHE A C 1
ATOM 845 O O . PHE A 1 105 ? 9.540 -2.946 -13.775 1.00 94.62 105 PHE A O 1
ATOM 852 N N . ASP A 1 106 ? 8.031 -3.983 -15.084 1.00 94.00 106 ASP A N 1
ATOM 853 C CA . ASP A 1 106 ? 8.567 -5.328 -14.859 1.00 94.00 106 ASP A CA 1
ATOM 854 C C . ASP A 1 106 ? 10.026 -5.428 -15.330 1.00 94.00 106 ASP A C 1
ATOM 856 O O . ASP A 1 106 ? 10.871 -5.900 -14.574 1.00 94.00 106 ASP A O 1
ATOM 860 N N . ILE A 1 107 ? 10.340 -4.941 -16.540 1.00 95.44 107 ILE A N 1
ATOM 861 C CA . ILE A 1 107 ? 11.708 -4.976 -17.083 1.00 95.44 107 ILE A CA 1
ATOM 862 C C . ILE A 1 107 ? 12.657 -4.138 -16.218 1.00 95.44 107 ILE A C 1
ATOM 864 O O . ILE A 1 107 ? 13.750 -4.605 -15.927 1.00 95.44 107 ILE A O 1
ATOM 868 N N . ILE A 1 108 ? 12.250 -2.948 -15.758 1.00 97.25 108 ILE A N 1
ATOM 869 C CA . ILE A 1 108 ? 13.071 -2.112 -14.859 1.00 97.25 108 ILE A CA 1
ATOM 870 C C . ILE A 1 108 ? 13.411 -2.862 -13.560 1.00 97.25 108 ILE A C 1
ATOM 872 O O . ILE A 1 108 ? 14.569 -2.868 -13.140 1.00 97.25 108 ILE A O 1
ATOM 876 N N . GLU A 1 109 ? 12.425 -3.504 -12.916 1.00 97.00 109 GLU A N 1
ATOM 877 C CA . GLU A 1 109 ? 12.670 -4.280 -11.689 1.00 97.00 109 GLU A CA 1
ATOM 878 C C . GLU A 1 109 ? 13.599 -5.477 -11.936 1.00 97.00 109 GLU A C 1
ATOM 880 O O . GLU A 1 109 ? 14.437 -5.773 -11.087 1.00 97.00 109 GLU A O 1
ATOM 885 N N . LEU A 1 110 ? 13.452 -6.155 -13.078 1.00 95.81 110 LEU A N 1
ATOM 886 C CA . LEU A 1 110 ? 14.259 -7.321 -13.445 1.00 95.81 110 LEU A CA 1
ATOM 887 C C . LEU A 1 110 ? 15.688 -6.934 -13.848 1.00 95.81 110 LEU A C 1
ATOM 889 O O . LEU A 1 110 ? 16.634 -7.553 -13.375 1.00 95.81 110 LEU A O 1
ATOM 893 N N . GLN A 1 111 ? 15.870 -5.877 -14.644 1.00 96.38 111 GLN A N 1
ATOM 894 C CA . GLN A 1 111 ? 17.194 -5.379 -15.037 1.00 96.38 111 GLN A CA 1
ATOM 895 C C . GLN A 1 111 ? 18.010 -4.995 -13.807 1.00 96.38 111 GLN A C 1
ATOM 897 O O . GLN A 1 111 ? 19.183 -5.341 -13.714 1.00 96.38 111 GLN A O 1
ATOM 902 N N . TYR A 1 112 ? 17.383 -4.345 -12.825 1.00 96.38 112 TYR A N 1
ATOM 903 C CA . TYR A 1 112 ? 18.041 -4.025 -11.562 1.00 96.38 112 TYR A CA 1
ATOM 904 C C . TYR A 1 112 ? 18.574 -5.258 -10.824 1.00 96.38 112 TYR A C 1
ATOM 906 O O . TYR A 1 112 ? 19.620 -5.172 -10.182 1.00 96.38 112 TYR A O 1
ATOM 914 N N . ASP A 1 113 ? 17.877 -6.394 -10.894 1.00 94.31 113 ASP A N 1
ATOM 915 C CA . ASP A 1 113 ? 18.326 -7.624 -10.240 1.00 94.31 113 ASP A CA 1
ATOM 916 C C . ASP A 1 113 ? 19.593 -8.196 -10.917 1.00 94.31 113 ASP A C 1
ATOM 918 O O . ASP A 1 113 ? 20.430 -8.771 -10.215 1.00 94.31 113 ASP A O 1
ATOM 922 N N . GLU A 1 114 ? 19.772 -7.957 -12.224 1.00 94.31 114 GLU A N 1
ATOM 923 C CA . GLU A 1 114 ? 20.922 -8.401 -13.034 1.00 94.31 114 GLU A CA 1
ATOM 924 C C . GLU A 1 114 ? 22.142 -7.461 -12.979 1.00 94.31 114 GLU A C 1
ATOM 926 O O . GLU A 1 114 ? 23.261 -7.886 -13.271 1.00 94.31 114 GLU A O 1
ATOM 931 N N . LEU A 1 115 ? 21.955 -6.192 -12.602 1.00 94.56 115 LEU A N 1
ATOM 932 C CA . LEU A 1 115 ? 23.048 -5.220 -12.475 1.00 94.56 115 LEU A CA 1
ATOM 933 C C . LEU A 1 115 ? 24.019 -5.573 -11.339 1.00 94.56 115 LEU A C 1
ATOM 935 O O . LEU A 1 115 ? 23.632 -6.127 -10.308 1.00 94.56 115 LEU A O 1
ATOM 939 N N . SER A 1 116 ? 25.286 -5.185 -11.484 1.00 94.12 116 SER A N 1
ATOM 940 C CA . SER A 1 116 ? 26.280 -5.290 -10.411 1.00 94.12 116 SER A CA 1
ATOM 941 C C . SER A 1 116 ? 26.085 -4.237 -9.309 1.00 94.12 116 SER A C 1
ATOM 943 O O . SER A 1 116 ? 25.329 -3.273 -9.445 1.00 94.12 116 SER A O 1
ATOM 945 N N . ASP A 1 117 ? 26.816 -4.383 -8.202 1.00 92.62 117 ASP A N 1
ATOM 946 C CA . ASP A 1 117 ? 26.866 -3.388 -7.119 1.00 92.62 117 ASP A CA 1
ATOM 947 C C . ASP A 1 117 ? 27.853 -2.233 -7.411 1.00 92.62 117 ASP A C 1
ATOM 949 O O . ASP A 1 117 ? 28.330 -1.570 -6.485 1.00 92.62 117 ASP A O 1
ATOM 953 N N . ASP A 1 118 ? 28.202 -1.990 -8.682 1.00 91.19 118 ASP A N 1
ATOM 954 C CA . ASP A 1 118 ? 29.012 -0.829 -9.056 1.00 91.19 118 ASP A CA 1
ATOM 955 C C . ASP A 1 118 ? 28.327 0.485 -8.631 1.00 91.19 118 ASP A C 1
ATOM 957 O O . ASP A 1 118 ? 27.109 0.660 -8.730 1.00 91.19 118 ASP A O 1
ATOM 961 N N . VAL A 1 119 ? 29.130 1.415 -8.110 1.00 79.75 119 VAL A N 1
ATOM 962 C CA . VAL A 1 119 ? 28.634 2.628 -7.442 1.00 79.75 119 VAL A CA 1
ATOM 963 C C . VAL A 1 119 ? 28.019 3.621 -8.432 1.00 79.75 119 VAL A C 1
ATOM 965 O O . VAL A 1 119 ? 27.116 4.373 -8.053 1.00 79.75 119 VAL A O 1
ATOM 968 N N . GLU A 1 120 ? 28.512 3.648 -9.671 1.00 81.44 120 GLU A N 1
ATOM 969 C CA . GLU A 1 120 ? 28.136 4.641 -10.681 1.00 81.44 120 GLU A CA 1
ATOM 970 C C . GLU A 1 120 ? 27.295 4.028 -11.802 1.00 81.44 120 GLU A C 1
ATOM 972 O O . GLU A 1 120 ? 26.265 4.592 -12.153 1.00 81.44 120 GLU A O 1
ATOM 977 N N . ASN A 1 121 ? 27.680 2.855 -12.305 1.00 86.12 121 ASN A N 1
ATOM 978 C CA . ASN A 1 121 ? 27.040 2.185 -13.441 1.00 86.12 121 ASN A CA 1
ATOM 979 C C . ASN A 1 121 ? 26.279 0.909 -13.045 1.00 86.12 121 ASN A C 1
ATOM 981 O O . ASN A 1 121 ? 25.716 0.236 -13.902 1.00 86.12 121 ASN A O 1
ATOM 985 N N . GLY A 1 122 ? 26.266 0.562 -11.757 1.00 91.00 122 GLY A N 1
ATOM 986 C CA . GLY A 1 122 ? 25.524 -0.578 -11.226 1.00 91.00 122 GLY A CA 1
ATOM 987 C C . GLY A 1 122 ? 24.150 -0.184 -10.685 1.00 91.00 122 GLY A C 1
ATOM 988 O O . GLY A 1 122 ? 23.556 0.835 -11.053 1.00 91.00 122 GLY A O 1
ATOM 989 N N . LYS A 1 123 ? 23.646 -0.983 -9.743 1.00 95.12 123 LYS A N 1
ATOM 990 C CA . LYS A 1 123 ? 22.318 -0.835 -9.124 1.00 95.12 123 LYS A CA 1
ATOM 991 C C . LYS A 1 123 ? 22.024 0.570 -8.608 1.00 95.12 123 LYS A C 1
ATOM 993 O O . LYS A 1 123 ? 20.913 1.073 -8.783 1.00 95.12 123 LYS A O 1
ATOM 998 N N . GLU A 1 124 ? 22.990 1.201 -7.944 1.00 93.88 124 GLU A N 1
ATOM 999 C CA . GLU A 1 124 ? 22.774 2.507 -7.319 1.00 93.88 124 GLU A CA 1
ATOM 1000 C C . GLU A 1 124 ? 22.625 3.626 -8.353 1.00 93.88 124 GLU A C 1
ATOM 1002 O O . GLU A 1 124 ? 21.751 4.484 -8.205 1.00 93.88 124 GLU A O 1
ATOM 1007 N N . GLY A 1 125 ? 23.451 3.604 -9.402 1.00 95.50 125 GLY A N 1
ATOM 1008 C CA . GLY A 1 125 ? 23.359 4.540 -10.518 1.00 95.50 125 GLY A CA 1
ATOM 1009 C C . GLY A 1 125 ? 22.026 4.410 -11.240 1.00 95.50 125 GLY A C 1
ATOM 1010 O O . GLY A 1 125 ? 21.286 5.388 -11.344 1.00 95.50 125 GLY A O 1
ATOM 1011 N N . PHE A 1 126 ? 21.661 3.182 -11.614 1.00 97.25 126 PHE A N 1
ATOM 1012 C CA . PHE A 1 126 ? 20.403 2.906 -12.305 1.00 97.25 126 PHE A CA 1
ATOM 1013 C C . PHE A 1 126 ? 19.205 3.391 -11.489 1.00 97.25 126 PHE A C 1
ATOM 1015 O O . PHE A 1 126 ? 18.331 4.098 -11.991 1.00 97.25 126 PHE A O 1
ATOM 1022 N N . ARG A 1 127 ? 19.202 3.096 -10.181 1.00 96.50 127 ARG A N 1
ATOM 1023 C CA . ARG A 1 127 ? 18.141 3.546 -9.278 1.00 96.50 127 ARG A CA 1
ATOM 1024 C C . ARG A 1 127 ? 18.006 5.065 -9.239 1.00 96.50 127 ARG A C 1
ATOM 1026 O O . ARG A 1 127 ? 16.885 5.575 -9.276 1.00 96.50 127 ARG A O 1
ATOM 1033 N N . LYS A 1 128 ? 19.125 5.785 -9.129 1.00 96.31 128 LYS A N 1
ATOM 1034 C CA . LYS A 1 128 ? 19.133 7.254 -9.101 1.00 96.31 128 LYS A CA 1
ATOM 1035 C C . LYS A 1 128 ? 18.582 7.841 -10.393 1.00 96.31 128 LYS A C 1
ATOM 1037 O O . LYS A 1 128 ? 17.764 8.752 -10.323 1.00 96.31 128 LYS A O 1
ATOM 1042 N N . GLU A 1 129 ? 18.992 7.311 -11.538 1.00 97.81 129 GLU A N 1
ATOM 1043 C CA . GLU A 1 129 ? 18.593 7.817 -12.851 1.00 97.81 129 GLU A CA 1
ATOM 1044 C C . GLU A 1 129 ? 17.107 7.555 -13.138 1.00 97.81 129 GLU A C 1
ATOM 1046 O O . GLU A 1 129 ? 16.393 8.478 -13.529 1.00 97.81 129 GLU A O 1
ATOM 1051 N N . ILE A 1 130 ? 16.595 6.357 -12.824 1.00 97.88 130 ILE A N 1
ATOM 1052 C CA . ILE A 1 130 ? 15.154 6.052 -12.900 1.00 97.88 130 ILE A CA 1
ATOM 1053 C C . ILE A 1 130 ? 14.341 7.009 -12.013 1.00 97.88 130 ILE A C 1
ATOM 1055 O O . ILE A 1 130 ? 13.359 7.601 -12.466 1.00 97.88 130 ILE A O 1
ATOM 1059 N N . ASN A 1 131 ? 14.763 7.216 -10.761 1.00 96.62 131 ASN A N 1
ATOM 1060 C CA . ASN A 1 131 ? 14.083 8.138 -9.847 1.00 96.62 131 ASN A CA 1
ATOM 1061 C C . ASN A 1 131 ? 14.165 9.596 -10.307 1.00 96.62 131 ASN A C 1
ATOM 1063 O O . ASN A 1 131 ? 13.196 10.335 -10.136 1.00 96.62 131 ASN A O 1
ATOM 1067 N N . ARG A 1 132 ? 15.285 10.008 -10.913 1.00 96.88 132 ARG A N 1
ATOM 1068 C CA . ARG A 1 132 ? 15.425 11.344 -11.499 1.00 96.88 132 ARG A CA 1
ATOM 1069 C C . ARG A 1 132 ? 14.394 11.558 -12.602 1.00 96.88 132 ARG A C 1
ATOM 1071 O O . ARG A 1 132 ? 13.720 12.580 -12.582 1.00 96.88 132 ARG A O 1
ATOM 1078 N N . VAL A 1 133 ? 14.220 10.586 -13.503 1.00 97.62 133 VAL A N 1
ATOM 1079 C CA . VAL A 1 133 ? 13.211 10.663 -14.573 1.00 97.62 133 VAL A CA 1
ATOM 1080 C C . VAL A 1 133 ? 11.806 10.822 -13.992 1.00 97.62 133 VAL A C 1
ATOM 1082 O O . VAL A 1 133 ? 11.063 11.700 -14.424 1.00 97.62 133 VAL A O 1
ATOM 1085 N N . PHE A 1 134 ? 11.432 10.030 -12.985 1.00 95.25 134 PHE A N 1
ATOM 1086 C CA . PHE A 1 134 ? 10.115 10.196 -12.365 1.00 95.25 134 PHE A CA 1
ATOM 1087 C C . PHE A 1 134 ? 9.949 11.563 -11.698 1.00 95.25 134 PHE A C 1
ATOM 1089 O O . PHE A 1 134 ? 8.905 12.191 -11.863 1.00 95.25 134 PHE A O 1
ATOM 1096 N N . GLN A 1 135 ? 10.976 12.044 -10.996 1.00 92.62 135 GLN A N 1
ATOM 1097 C CA . GLN A 1 135 ? 10.947 13.336 -10.317 1.00 92.62 135 GLN A CA 1
ATOM 1098 C C . GLN A 1 135 ? 10.838 14.516 -11.294 1.00 92.62 135 GLN A C 1
ATOM 1100 O O . GLN A 1 135 ? 10.065 15.434 -11.048 1.00 92.62 135 GLN A O 1
ATOM 1105 N N . GLU A 1 136 ? 11.595 14.506 -12.393 1.00 94.88 136 GLU A N 1
ATOM 1106 C CA . GLU A 1 136 ? 11.589 15.578 -13.403 1.00 94.88 136 GLU A CA 1
ATOM 1107 C C . GLU A 1 136 ? 10.245 15.708 -14.132 1.00 94.88 136 GLU A C 1
ATOM 1109 O O . GLU A 1 136 ? 9.924 16.780 -14.641 1.00 94.88 136 GLU A O 1
ATOM 1114 N N . HIS A 1 137 ? 9.465 14.627 -14.168 1.00 92.19 137 HIS A N 1
ATOM 1115 C CA . HIS A 1 137 ? 8.175 14.554 -14.847 1.00 92.19 137 HIS A CA 1
ATOM 1116 C C . HIS A 1 137 ? 6.981 14.440 -13.883 1.00 92.19 137 HIS A C 1
ATOM 1118 O O . HIS A 1 137 ? 5.901 14.029 -14.308 1.00 92.19 137 HIS A O 1
ATOM 1124 N N . ASP A 1 138 ? 7.168 14.762 -12.596 1.00 87.62 138 ASP A N 1
ATOM 1125 C CA . ASP A 1 138 ? 6.125 14.724 -11.556 1.00 87.62 138 ASP A CA 1
ATOM 1126 C C . ASP A 1 138 ? 5.355 13.385 -11.493 1.00 87.62 138 ASP A C 1
ATOM 1128 O O . ASP A 1 138 ? 4.172 13.314 -11.149 1.00 87.62 138 ASP A O 1
ATOM 1132 N N . CYS A 1 139 ? 6.030 12.284 -11.827 1.00 88.88 139 CYS A N 1
ATOM 1133 C CA . CYS A 1 139 ? 5.459 10.950 -11.760 1.00 88.88 139 CYS A CA 1
ATOM 1134 C C . CYS A 1 139 ? 5.495 10.449 -10.310 1.00 88.88 139 CYS A C 1
ATOM 1136 O O . CYS A 1 139 ? 6.570 10.410 -9.708 1.00 88.88 139 CYS A O 1
ATOM 1138 N N . PRO A 1 140 ? 4.367 9.986 -9.740 1.00 87.62 140 PRO A N 1
ATOM 1139 C CA . PRO A 1 140 ? 4.289 9.567 -8.344 1.00 87.62 140 PRO A CA 1
ATOM 1140 C C . PRO A 1 140 ? 4.844 8.147 -8.160 1.00 87.62 140 PRO A C 1
ATOM 1142 O O . PRO A 1 140 ? 4.174 7.284 -7.604 1.00 87.62 140 PRO A O 1
ATOM 1145 N N . TRP A 1 141 ? 6.042 7.868 -8.664 1.00 90.06 141 TRP A N 1
ATOM 1146 C CA . TRP A 1 141 ? 6.698 6.567 -8.585 1.00 90.06 141 TRP A CA 1
ATOM 1147 C C . TRP A 1 141 ? 8.080 6.716 -7.963 1.00 90.06 141 TRP A C 1
ATOM 1149 O O . TRP A 1 141 ? 8.845 7.609 -8.314 1.00 90.06 141 TRP A O 1
ATOM 1159 N N . LEU A 1 142 ? 8.392 5.812 -7.041 1.00 92.44 142 LEU A N 1
ATOM 1160 C CA . LEU A 1 142 ? 9.695 5.688 -6.412 1.00 92.44 142 LEU A CA 1
ATOM 1161 C C . LEU A 1 142 ? 10.223 4.281 -6.650 1.00 92.44 142 LEU A C 1
ATOM 1163 O O . LEU A 1 142 ? 9.557 3.287 -6.352 1.00 92.44 142 LEU A O 1
ATOM 1167 N N . PHE A 1 143 ? 11.446 4.209 -7.151 1.00 95.62 143 PHE A N 1
ATOM 1168 C CA . PHE A 1 143 ? 12.201 2.984 -7.287 1.00 95.62 143 PHE A CA 1
ATOM 1169 C C . PHE A 1 143 ? 13.136 2.810 -6.089 1.00 95.62 143 PHE A C 1
ATOM 1171 O O . PHE A 1 143 ? 14.100 3.558 -5.910 1.00 95.62 143 PHE A O 1
ATOM 1178 N N . THR A 1 144 ? 12.835 1.830 -5.239 1.00 92.31 144 THR A N 1
ATOM 1179 C CA . THR A 1 144 ? 13.598 1.528 -4.022 1.00 92.31 144 THR A CA 1
ATOM 1180 C C . THR A 1 144 ? 13.667 0.026 -3.801 1.00 92.31 144 THR A C 1
ATOM 1182 O O . THR A 1 144 ? 12.700 -0.679 -4.065 1.00 92.31 144 THR A O 1
ATOM 1185 N N . ASP A 1 145 ? 14.812 -0.474 -3.335 1.00 87.88 145 ASP A N 1
ATOM 1186 C CA . ASP A 1 145 ? 15.046 -1.903 -3.059 1.00 87.88 145 ASP A CA 1
ATOM 1187 C C . ASP A 1 145 ? 14.631 -2.822 -4.224 1.00 87.88 145 ASP A C 1
ATOM 1189 O O . ASP A 1 145 ? 13.973 -3.850 -4.054 1.00 87.88 145 ASP A O 1
ATOM 1193 N N . GLY A 1 146 ? 14.96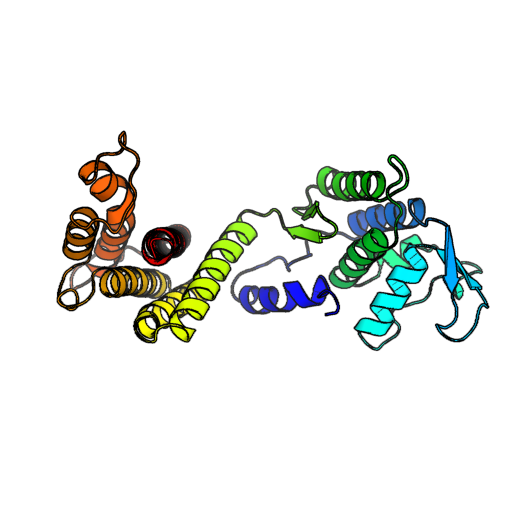6 -2.385 -5.443 1.00 91.62 146 GLY A N 1
ATOM 1194 C CA . GLY A 1 146 ? 14.620 -3.055 -6.693 1.00 91.62 146 GLY A CA 1
ATOM 1195 C C . GLY A 1 146 ? 13.134 -3.043 -7.037 1.00 91.62 146 GLY A C 1
ATOM 1196 O O . GLY A 1 146 ? 12.740 -3.732 -7.969 1.00 91.62 146 GLY A O 1
ATOM 1197 N N . ARG A 1 147 ? 12.286 -2.310 -6.309 1.00 92.31 147 ARG A N 1
ATOM 1198 C CA . ARG A 1 147 ? 10.824 -2.291 -6.453 1.00 92.31 147 ARG A CA 1
ATOM 1199 C C . ARG A 1 147 ? 10.310 -0.915 -6.838 1.00 92.31 147 ARG A C 1
ATOM 1201 O O . ARG A 1 147 ? 10.694 0.087 -6.239 1.00 92.31 147 ARG A O 1
ATOM 1208 N N . LEU A 1 148 ? 9.359 -0.882 -7.770 1.00 91.69 148 LEU A N 1
ATOM 1209 C CA . LEU A 1 148 ? 8.564 0.313 -8.035 1.00 91.69 148 LEU A CA 1
ATOM 1210 C C . LEU A 1 148 ? 7.376 0.381 -7.071 1.00 91.69 148 LEU A C 1
ATOM 1212 O O . LEU A 1 148 ? 6.575 -0.562 -6.941 1.00 91.69 148 LEU A O 1
ATOM 1216 N N . VAL A 1 149 ? 7.287 1.513 -6.379 1.00 86.31 149 VAL A N 1
ATOM 1217 C CA . VAL A 1 149 ? 6.249 1.847 -5.404 1.00 86.31 149 VAL A CA 1
ATOM 1218 C C . VAL A 1 149 ? 5.619 3.170 -5.811 1.00 86.31 149 VAL A C 1
ATOM 1220 O O . VAL A 1 149 ? 6.329 4.144 -6.055 1.00 86.31 149 VAL A O 1
ATOM 1223 N N . LYS A 1 150 ? 4.288 3.214 -5.899 1.00 84.19 150 LYS A N 1
ATOM 1224 C CA . LYS A 1 150 ? 3.583 4.463 -6.192 1.00 84.19 150 LYS A CA 1
ATOM 1225 C C . LYS A 1 150 ? 3.557 5.321 -4.927 1.00 84.19 150 LYS A C 1
ATOM 1227 O O . LYS A 1 150 ? 3.009 4.904 -3.911 1.00 84.19 150 LYS A O 1
ATOM 1232 N N . VAL A 1 151 ? 4.146 6.508 -4.980 1.00 79.81 151 VAL A N 1
ATOM 1233 C CA . VAL A 1 151 ? 4.128 7.506 -3.904 1.00 79.81 151 VAL A CA 1
ATOM 1234 C C . VAL A 1 151 ? 3.055 8.538 -4.235 1.00 79.81 151 VAL A C 1
ATOM 1236 O O . VAL A 1 151 ? 3.329 9.651 -4.671 1.00 79.81 151 VAL A O 1
ATOM 1239 N N . ASP A 1 152 ? 1.806 8.119 -4.065 1.00 75.12 152 ASP A N 1
ATOM 1240 C CA . ASP A 1 152 ? 0.603 8.923 -4.271 1.00 75.12 152 ASP A CA 1
ATOM 1241 C C . ASP A 1 152 ? -0.211 8.907 -2.972 1.00 75.12 152 ASP A C 1
ATOM 1243 O O . ASP A 1 152 ? -0.371 7.852 -2.356 1.00 75.12 152 ASP A O 1
ATOM 1247 N N . ALA A 1 153 ? -0.734 10.061 -2.550 1.00 66.50 153 ALA A N 1
ATOM 1248 C CA . ALA A 1 153 ? -1.593 10.158 -1.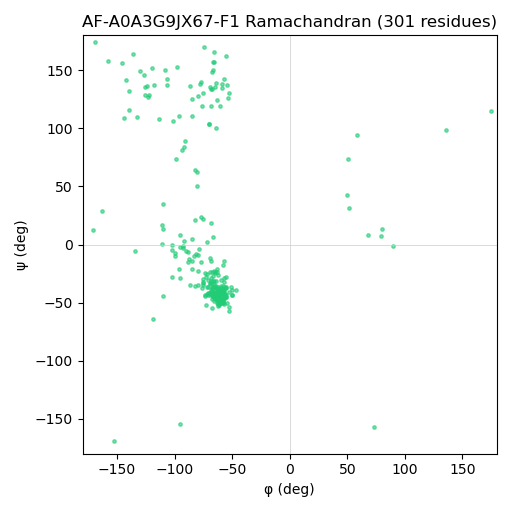371 1.00 66.50 153 ALA A CA 1
ATOM 1249 C C . ALA A 1 153 ? -2.801 9.216 -1.484 1.00 66.50 153 ALA A C 1
ATOM 1251 O O . ALA A 1 153 ? -3.177 8.573 -0.505 1.00 66.50 153 ALA A O 1
ATOM 1252 N N . LYS A 1 154 ? -3.352 9.055 -2.694 1.00 68.12 154 LYS A N 1
ATOM 1253 C CA . LYS A 1 154 ? -4.448 8.114 -2.936 1.00 68.12 154 LYS A CA 1
ATOM 1254 C C . LYS A 1 154 ? -4.001 6.660 -2.784 1.00 68.12 154 LYS A C 1
ATOM 1256 O O . LYS A 1 154 ? -4.717 5.870 -2.175 1.00 68.12 154 LYS A O 1
ATOM 1261 N N . GLN A 1 155 ? -2.812 6.306 -3.283 1.00 70.19 155 GLN A N 1
ATOM 1262 C CA . GLN A 1 155 ? -2.261 4.960 -3.102 1.00 70.19 155 GLN A CA 1
ATOM 1263 C C . GLN A 1 155 ? -1.967 4.670 -1.629 1.00 70.19 155 GLN A C 1
ATOM 1265 O O . GLN A 1 155 ? -2.313 3.597 -1.153 1.00 70.19 155 GLN A O 1
ATOM 1270 N N . PHE A 1 156 ? -1.396 5.622 -0.889 1.00 76.56 156 PHE A N 1
ATOM 1271 C CA . PHE A 1 156 ? -1.160 5.465 0.546 1.00 76.56 156 PHE A CA 1
ATOM 1272 C C . PHE A 1 156 ? -2.454 5.120 1.296 1.00 76.56 156 PHE A C 1
ATOM 1274 O O . PHE A 1 156 ? -2.475 4.217 2.133 1.00 76.56 156 PHE A O 1
ATOM 1281 N N . GLU A 1 157 ? -3.553 5.802 0.970 1.00 77.44 157 GLU A N 1
ATOM 1282 C CA . GLU A 1 157 ? -4.857 5.509 1.562 1.00 77.44 157 GLU A CA 1
ATOM 1283 C C . GLU A 1 157 ? -5.403 4.130 1.168 1.00 77.44 157 GLU A C 1
ATOM 1285 O O . GLU A 1 157 ? -6.035 3.471 1.994 1.00 77.44 157 GLU A O 1
ATOM 1290 N N . LEU A 1 158 ? -5.183 3.680 -0.071 1.00 79.62 158 LEU A N 1
ATOM 1291 C CA . LEU A 1 158 ? -5.552 2.328 -0.505 1.00 79.62 158 LEU A CA 1
ATOM 1292 C C . LEU A 1 158 ? -4.712 1.265 0.212 1.00 79.62 158 LEU A C 1
ATOM 1294 O O . LEU A 1 158 ? -5.267 0.299 0.734 1.00 79.62 158 LEU A O 1
ATOM 1298 N N . ASP A 1 159 ? -3.402 1.475 0.308 1.00 81.12 159 ASP A N 1
ATOM 1299 C CA . ASP A 1 159 ? -2.467 0.577 0.983 1.00 81.12 159 ASP A CA 1
ATOM 1300 C C . ASP A 1 159 ? -2.781 0.458 2.476 1.00 81.12 159 ASP A C 1
ATOM 1302 O O . ASP A 1 159 ? -2.704 -0.637 3.032 1.00 81.12 159 ASP A O 1
ATOM 1306 N N . LEU A 1 160 ? -3.173 1.556 3.134 1.00 87.94 160 LEU A N 1
ATOM 1307 C CA . LEU A 1 160 ? -3.639 1.539 4.524 1.00 87.94 160 LEU A CA 1
ATOM 1308 C C . LEU A 1 160 ? -4.849 0.610 4.691 1.00 87.94 160 LEU A C 1
ATOM 1310 O O . LEU A 1 160 ? -4.860 -0.238 5.585 1.00 87.94 160 LEU A O 1
ATOM 1314 N N . LYS A 1 161 ? -5.858 0.756 3.824 1.00 89.94 161 LYS A N 1
ATOM 1315 C CA . LYS A 1 161 ? -7.081 -0.058 3.865 1.00 89.94 161 LYS A CA 1
ATOM 1316 C C . LYS A 1 161 ? -6.785 -1.530 3.580 1.00 89.94 161 LYS A C 1
ATOM 1318 O O . LYS A 1 161 ? -7.267 -2.398 4.306 1.00 89.94 161 LYS A O 1
ATOM 1323 N N . LEU A 1 162 ? -5.970 -1.810 2.562 1.00 86.94 162 LEU A N 1
ATOM 1324 C CA . LEU A 1 162 ? -5.573 -3.170 2.197 1.00 86.94 162 LEU A CA 1
ATOM 1325 C C . LEU A 1 162 ? -4.803 -3.856 3.320 1.00 86.94 162 LEU A C 1
ATOM 1327 O O . LEU A 1 162 ? -5.193 -4.946 3.727 1.00 86.94 162 LEU A O 1
ATOM 1331 N N . LYS A 1 163 ? -3.787 -3.197 3.888 1.00 88.75 163 LYS A N 1
ATOM 1332 C CA . LYS A 1 163 ? -3.010 -3.749 5.007 1.00 88.75 163 LYS A CA 1
ATOM 1333 C C . LYS A 1 163 ? -3.886 -4.062 6.217 1.00 88.75 163 LYS A C 1
ATOM 1335 O O . LYS A 1 163 ? -3.718 -5.111 6.833 1.00 88.75 163 LYS A O 1
ATOM 1340 N N . ALA A 1 164 ? -4.838 -3.187 6.548 1.00 90.19 164 ALA A N 1
ATOM 1341 C CA . ALA A 1 164 ? -5.771 -3.436 7.644 1.00 90.19 164 ALA A CA 1
ATOM 1342 C C . ALA A 1 164 ? -6.678 -4.651 7.365 1.00 90.19 164 ALA A C 1
ATOM 1344 O O . ALA A 1 164 ? -6.868 -5.489 8.246 1.00 90.19 164 ALA A O 1
ATOM 1345 N N . ILE A 1 165 ? -7.196 -4.791 6.137 1.00 89.25 165 ILE A N 1
ATOM 1346 C CA . ILE A 1 165 ? -8.008 -5.949 5.726 1.00 89.25 165 ILE A CA 1
ATOM 1347 C C . ILE A 1 165 ? -7.188 -7.242 5.757 1.00 89.25 165 ILE A C 1
ATOM 1349 O O . ILE A 1 165 ? -7.672 -8.242 6.282 1.00 89.25 165 ILE A O 1
ATOM 1353 N N . GLU A 1 166 ? -5.970 -7.238 5.213 1.00 87.75 166 GLU A N 1
ATOM 1354 C CA . GLU A 1 166 ? -5.073 -8.399 5.212 1.00 87.75 166 GLU A CA 1
ATOM 1355 C C . GLU A 1 166 ? -4.741 -8.830 6.641 1.00 87.75 166 GLU A C 1
ATOM 1357 O O . GLU A 1 166 ? -4.879 -10.005 6.978 1.00 87.75 166 GLU A O 1
ATOM 1362 N N . ARG A 1 167 ? -4.420 -7.879 7.525 1.00 89.75 167 ARG A N 1
ATOM 1363 C CA . ARG A 1 167 ? -4.158 -8.180 8.934 1.00 89.75 167 ARG A CA 1
ATOM 1364 C C . ARG A 1 167 ? -5.384 -8.756 9.644 1.00 89.75 167 ARG A C 1
ATOM 1366 O O . ARG A 1 167 ? -5.273 -9.745 10.366 1.00 89.75 167 ARG A O 1
ATOM 1373 N N . MET A 1 168 ? -6.562 -8.176 9.419 1.00 90.12 168 MET A N 1
ATOM 1374 C CA . MET A 1 168 ? -7.828 -8.724 9.921 1.00 90.12 168 MET A CA 1
ATOM 1375 C C . MET A 1 168 ? -8.101 -10.129 9.384 1.00 90.12 168 MET A C 1
ATOM 1377 O O . MET A 1 168 ? -8.654 -10.967 10.094 1.00 90.12 168 MET A O 1
ATOM 1381 N N . GLN A 1 169 ? -7.718 -10.394 8.135 1.00 88.38 169 GLN A N 1
ATOM 1382 C CA . GLN A 1 169 ? -7.867 -11.698 7.510 1.00 88.38 169 GLN A CA 1
ATOM 1383 C C . GLN A 1 169 ? -6.996 -12.751 8.196 1.00 88.38 169 GLN A C 1
ATOM 1385 O O . GLN A 1 169 ? -7.504 -13.810 8.556 1.00 88.38 169 GLN A O 1
ATOM 1390 N N . GLU A 1 170 ? -5.714 -12.448 8.411 1.00 88.56 170 GLU A N 1
ATOM 1391 C CA . GLU A 1 170 ? -4.785 -13.319 9.141 1.00 88.56 170 GLU A CA 1
ATOM 1392 C C . GLU A 1 170 ? -5.320 -13.651 10.538 1.00 88.56 170 GLU A C 1
ATOM 1394 O O . GLU A 1 170 ? -5.327 -14.810 10.954 1.00 88.56 170 GLU A O 1
ATOM 1399 N N . LEU A 1 171 ? -5.825 -12.638 11.249 1.00 89.25 171 LEU A N 1
ATOM 1400 C CA . LEU A 1 171 ? -6.407 -12.815 12.575 1.00 89.25 171 LEU A CA 1
ATOM 1401 C C . LEU A 1 171 ? -7.678 -13.649 12.565 1.00 89.25 171 LEU A C 1
ATOM 1403 O O . LEU A 1 171 ? -7.845 -14.486 13.441 1.00 89.25 171 LEU A O 1
ATOM 1407 N N . ARG A 1 172 ? -8.573 -13.438 11.599 1.00 91.62 172 ARG A N 1
ATOM 1408 C CA . ARG A 1 172 ? -9.771 -14.264 11.414 1.00 91.62 172 ARG A CA 1
ATOM 1409 C C . ARG A 1 172 ? -9.395 -15.724 11.182 1.00 91.62 172 ARG A C 1
ATOM 1411 O O . ARG A 1 172 ? -10.027 -16.610 11.754 1.00 91.62 172 ARG A O 1
ATOM 1418 N N . ASP A 1 173 ? -8.379 -15.965 10.358 1.00 88.31 173 ASP A N 1
ATOM 1419 C CA . ASP A 1 173 ? -7.909 -17.312 10.036 1.00 88.31 173 ASP A CA 1
ATOM 1420 C C . ASP A 1 173 ? -7.282 -17.997 11.266 1.00 88.31 173 ASP A C 1
ATOM 1422 O O . ASP A 1 173 ? -7.415 -19.211 11.429 1.00 88.31 173 ASP A O 1
ATOM 1426 N N . ALA A 1 174 ? -6.667 -17.224 12.170 1.00 89.25 174 ALA A N 1
ATOM 1427 C CA . ALA A 1 174 ? -6.134 -17.710 13.445 1.00 89.25 174 ALA A CA 1
ATOM 1428 C C . ALA A 1 174 ? -7.194 -17.826 14.563 1.00 89.25 174 ALA A C 1
ATOM 1430 O O . ALA A 1 174 ? -7.128 -18.730 15.396 1.00 89.25 174 ALA A O 1
ATOM 1431 N N . ASN A 1 175 ? -8.169 -16.917 14.601 1.00 87.81 175 ASN A N 1
ATOM 1432 C CA . ASN A 1 175 ? -9.185 -16.789 15.640 1.00 87.81 175 ASN A CA 1
ATOM 1433 C C . ASN A 1 175 ? -10.538 -16.346 15.034 1.00 87.81 175 ASN A C 1
ATOM 1435 O O . ASN A 1 175 ? -10.721 -15.167 14.706 1.00 87.81 175 ASN A O 1
ATOM 1439 N N . PRO A 1 176 ? -11.541 -17.249 14.980 1.00 90.75 176 PRO A N 1
ATOM 1440 C CA . PRO A 1 176 ? -12.855 -16.972 14.391 1.00 90.75 176 PRO A CA 1
ATOM 1441 C C . PRO A 1 176 ? -13.621 -15.791 15.002 1.00 90.75 176 PRO A C 1
ATOM 1443 O O . PRO A 1 176 ? -14.555 -15.289 14.378 1.00 90.75 176 PRO A O 1
ATOM 1446 N N . LEU A 1 177 ? -13.252 -15.326 16.201 1.00 91.44 177 LEU A N 1
ATOM 1447 C CA . LEU A 1 177 ? -13.875 -14.156 16.825 1.00 91.44 177 LEU A CA 1
ATOM 1448 C C . LEU A 1 177 ? -13.682 -12.872 15.998 1.00 91.44 177 LEU A C 1
ATOM 1450 O O . LEU A 1 177 ? -14.540 -11.992 16.041 1.00 91.44 177 LEU A O 1
ATOM 1454 N N . TYR A 1 178 ? -12.620 -12.786 15.188 1.00 93.44 178 TYR A N 1
ATOM 1455 C CA . TYR A 1 178 ? -12.366 -11.647 14.296 1.00 93.44 178 TYR A CA 1
ATOM 1456 C C . TYR A 1 178 ? -13.190 -11.667 12.996 1.00 93.44 178 TYR A C 1
ATOM 1458 O O . TYR A 1 178 ? -13.138 -10.704 12.232 1.00 93.44 178 TYR A O 1
ATOM 1466 N N . GLN A 1 179 ? -13.992 -12.709 12.738 1.00 93.62 179 GLN A N 1
ATOM 1467 C CA . GLN A 1 179 ? -14.810 -12.812 11.520 1.00 93.62 179 GLN A CA 1
ATOM 1468 C C . GLN A 1 179 ? -15.741 -11.608 11.332 1.00 93.62 179 GLN A C 1
ATOM 1470 O O . GLN A 1 179 ? -15.817 -11.060 10.234 1.00 93.62 179 GLN A O 1
ATOM 1475 N N . GLY A 1 180 ? -16.418 -11.180 12.404 1.00 94.19 180 GLY A N 1
ATOM 1476 C CA . GLY A 1 180 ? -17.328 -10.033 12.357 1.00 94.19 180 GLY A CA 1
ATOM 1477 C C . GLY A 1 180 ? -16.606 -8.747 11.960 1.00 94.19 180 GLY A C 1
ATOM 1478 O O . GLY A 1 180 ? -17.017 -8.089 11.007 1.00 94.19 180 GLY A O 1
ATOM 1479 N N . ALA A 1 181 ? -15.481 -8.458 12.623 1.00 95.44 181 ALA A N 1
ATOM 1480 C CA . ALA A 1 181 ? -14.659 -7.287 12.332 1.00 95.44 181 ALA A CA 1
ATOM 1481 C C . ALA A 1 181 ? -14.161 -7.283 10.877 1.00 95.44 181 ALA A C 1
ATOM 1483 O O . ALA A 1 181 ? -14.329 -6.295 10.165 1.00 95.44 181 ALA A O 1
ATOM 1484 N N . TYR A 1 182 ? -13.637 -8.417 10.399 1.00 94.69 182 TYR A N 1
ATOM 1485 C CA . TYR A 1 182 ? -13.177 -8.563 9.017 1.00 94.69 182 TYR A CA 1
ATOM 1486 C C . TYR A 1 182 ? -14.294 -8.305 7.992 1.00 94.69 182 TYR A C 1
ATOM 1488 O O . TYR A 1 182 ? -14.110 -7.532 7.047 1.00 94.69 182 TYR A O 1
ATOM 1496 N N . ASP A 1 183 ? -15.462 -8.931 8.169 1.00 94.12 183 ASP A N 1
ATOM 1497 C CA . ASP A 1 183 ? -16.577 -8.795 7.226 1.00 94.12 183 ASP A CA 1
ATOM 1498 C C . ASP A 1 183 ? -17.109 -7.359 7.173 1.00 94.12 183 ASP A C 1
ATOM 1500 O O . ASP A 1 183 ? -17.495 -6.871 6.108 1.00 94.12 183 ASP A O 1
ATOM 1504 N N . GLU A 1 184 ? -17.141 -6.685 8.320 1.00 97.00 184 GLU A N 1
ATOM 1505 C CA . GLU A 1 184 ? -17.589 -5.303 8.463 1.00 97.00 184 GLU A CA 1
ATOM 1506 C C . GLU A 1 184 ? -16.588 -4.320 7.852 1.00 97.00 184 GLU A C 1
ATOM 1508 O O . GLU A 1 184 ? -17.000 -3.439 7.094 1.00 97.00 184 GLU A O 1
ATOM 1513 N N . LEU A 1 185 ? -15.285 -4.514 8.075 1.00 95.31 185 LEU A N 1
ATOM 1514 C CA . LEU A 1 185 ? -14.244 -3.682 7.472 1.00 95.31 185 LEU A CA 1
ATOM 1515 C C . LEU A 1 185 ? -14.230 -3.817 5.947 1.00 95.31 185 LEU A C 1
ATOM 1517 O O . LEU A 1 185 ? -14.197 -2.816 5.231 1.00 95.31 185 LEU A O 1
ATOM 1521 N N . ARG A 1 186 ? -14.332 -5.049 5.431 1.00 94.31 186 ARG A N 1
ATOM 1522 C CA . ARG A 1 186 ? -14.384 -5.300 3.985 1.00 94.31 186 ARG A CA 1
ATOM 1523 C C . ARG A 1 186 ? -15.600 -4.631 3.343 1.00 94.31 186 ARG A C 1
ATOM 1525 O O . ARG A 1 186 ? -15.470 -4.009 2.292 1.00 94.31 186 ARG A O 1
ATOM 1532 N N . LYS A 1 187 ? -16.774 -4.722 3.981 1.00 93.19 187 LYS A N 1
ATOM 1533 C CA . LYS A 1 187 ? -17.990 -4.019 3.530 1.00 93.19 187 LYS A CA 1
ATOM 1534 C C . LYS A 1 187 ? -17.814 -2.507 3.559 1.00 93.19 187 LYS A C 1
ATOM 1536 O O . LYS A 1 187 ? -18.284 -1.838 2.650 1.00 93.19 187 LYS A O 1
ATOM 1541 N N . ALA A 1 188 ? -17.152 -1.965 4.579 1.00 93.56 188 ALA A N 1
ATOM 1542 C CA . ALA A 1 188 ? -16.921 -0.529 4.682 1.00 93.56 188 ALA A CA 1
ATOM 1543 C C . ALA A 1 188 ? -16.122 0.013 3.488 1.00 93.56 188 ALA A C 1
ATOM 1545 O O . ALA A 1 188 ? -16.488 1.042 2.924 1.00 93.56 188 ALA A O 1
ATOM 1546 N N . VAL A 1 189 ? -15.069 -0.704 3.081 1.00 89.62 189 VAL A N 1
ATOM 1547 C CA . VAL A 1 189 ? -14.249 -0.343 1.915 1.00 89.62 189 VAL A CA 1
ATOM 1548 C C . VAL A 1 189 ? -15.025 -0.503 0.602 1.00 89.62 189 VAL A C 1
ATOM 1550 O O . VAL A 1 189 ? -14.944 0.383 -0.243 1.00 89.62 189 VAL A O 1
ATOM 1553 N N . ASP A 1 190 ? -15.828 -1.564 0.453 1.00 86.06 190 ASP A N 1
ATOM 1554 C CA . ASP A 1 190 ? -16.700 -1.763 -0.721 1.00 86.06 190 ASP A CA 1
ATOM 1555 C C . ASP A 1 190 ? -17.736 -0.636 -0.873 1.00 86.06 190 ASP A C 1
ATOM 1557 O O . ASP A 1 190 ? -17.834 -0.009 -1.927 1.00 86.06 190 ASP A O 1
ATOM 1561 N N . PHE A 1 191 ? -18.470 -0.318 0.200 1.00 89.25 191 PHE A N 1
ATOM 1562 C CA . PHE A 1 191 ? -19.451 0.768 0.191 1.00 89.25 191 PHE A CA 1
ATOM 1563 C C . PHE A 1 191 ? -18.806 2.123 -0.096 1.00 89.25 191 PHE A C 1
ATOM 1565 O O . PHE A 1 191 ? -19.374 2.918 -0.842 1.00 89.25 191 PHE A O 1
ATOM 1572 N N . LEU A 1 192 ? -17.609 2.378 0.441 1.00 88.00 192 LEU A N 1
ATOM 1573 C CA . LEU A 1 192 ? -16.869 3.599 0.136 1.00 88.00 192 LEU A CA 1
ATOM 1574 C C . LEU A 1 192 ? -16.539 3.687 -1.359 1.00 88.00 192 LEU A C 1
ATOM 1576 O O . LEU A 1 192 ? -16.773 4.730 -1.960 1.00 88.00 192 LEU A O 1
ATOM 1580 N N . GLY A 1 193 ? -16.044 2.597 -1.956 1.00 80.88 193 GLY A N 1
ATOM 1581 C CA . GLY A 1 193 ? -15.713 2.539 -3.383 1.00 80.88 193 GLY A CA 1
ATOM 1582 C C . GLY A 1 193 ? -16.921 2.720 -4.305 1.00 80.88 193 GLY A C 1
ATOM 1583 O O . GLY A 1 193 ? -16.760 3.153 -5.440 1.00 80.88 193 GLY A O 1
ATOM 1584 N N . ARG A 1 194 ? -18.131 2.427 -3.817 1.00 85.06 194 ARG A N 1
ATOM 1585 C CA . ARG A 1 194 ? -19.399 2.589 -4.547 1.00 85.06 194 ARG A CA 1
ATOM 1586 C C . ARG A 1 194 ? -20.091 3.937 -4.320 1.00 85.06 194 ARG A C 1
ATOM 1588 O O . ARG A 1 194 ? -21.152 4.167 -4.893 1.00 85.06 194 ARG A O 1
ATOM 1595 N N . GLY A 1 195 ? -19.539 4.801 -3.467 1.00 82.06 195 GLY A N 1
ATOM 1596 C CA . GLY A 1 195 ? -20.168 6.070 -3.088 1.00 82.06 195 GLY A CA 1
ATOM 1597 C C . GLY A 1 195 ? -21.283 5.950 -2.037 1.00 82.06 195 GLY A C 1
ATOM 1598 O O . GLY A 1 195 ? -21.938 6.941 -1.719 1.00 82.06 195 GLY A O 1
ATOM 1599 N N . ASP A 1 196 ? -21.486 4.768 -1.446 1.00 86.88 196 ASP A N 1
ATOM 1600 C CA . ASP A 1 196 ? -22.481 4.505 -0.397 1.00 86.88 196 ASP A CA 1
ATOM 1601 C C . ASP A 1 196 ? -21.943 4.969 0.981 1.00 86.88 196 ASP A C 1
ATOM 1603 O O . ASP A 1 196 ? -21.722 4.188 1.912 1.00 86.88 196 ASP A O 1
ATOM 1607 N N . TYR A 1 197 ? -21.692 6.275 1.121 1.00 89.81 197 TYR A N 1
ATOM 1608 C CA . TYR A 1 197 ?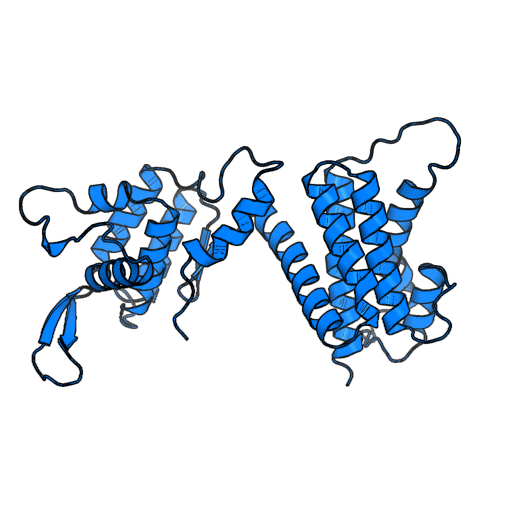 -20.909 6.869 2.217 1.00 89.81 197 TYR A CA 1
ATOM 1609 C C . TYR A 1 197 ? -21.444 6.603 3.629 1.00 89.81 197 TYR A C 1
ATOM 1611 O O . TYR A 1 197 ? -20.665 6.346 4.548 1.00 89.81 197 TYR A O 1
ATOM 1619 N N . ALA A 1 198 ? -22.763 6.642 3.827 1.00 90.12 198 ALA A N 1
ATOM 1620 C CA . ALA A 1 198 ? -23.357 6.357 5.133 1.00 90.12 198 ALA A CA 1
ATOM 1621 C C . ALA A 1 198 ? -23.119 4.901 5.556 1.00 90.12 198 ALA A C 1
ATOM 1623 O O . ALA A 1 198 ? -22.701 4.642 6.686 1.00 90.12 198 ALA A O 1
ATOM 1624 N N . GLU A 1 199 ? -23.313 3.959 4.631 1.00 90.38 199 GLU A N 1
ATOM 1625 C CA . GLU A 1 199 ? -23.065 2.540 4.877 1.00 90.38 199 GLU A CA 1
ATOM 1626 C C . GLU A 1 199 ? -21.577 2.259 5.099 1.00 90.38 199 GLU A C 1
ATOM 1628 O O . GLU A 1 199 ? -21.236 1.465 5.979 1.00 90.38 199 GLU A O 1
ATOM 1633 N N . ALA A 1 200 ? -20.684 2.957 4.393 1.00 92.19 200 ALA A N 1
ATOM 1634 C CA . ALA A 1 200 ? -19.247 2.868 4.629 1.00 92.19 200 ALA A CA 1
ATOM 1635 C C . ALA A 1 200 ? -18.887 3.222 6.084 1.00 92.19 200 ALA A C 1
ATOM 1637 O O . ALA A 1 200 ? -18.255 2.425 6.782 1.00 92.19 200 ALA A O 1
ATOM 1638 N N . VAL A 1 201 ? -19.359 4.372 6.585 1.00 93.50 201 VAL A N 1
ATOM 1639 C CA . VAL A 1 201 ? -19.100 4.817 7.969 1.00 93.50 201 VAL A CA 1
ATOM 1640 C C . VAL A 1 201 ? -19.735 3.875 8.994 1.00 93.50 201 VAL A C 1
ATOM 1642 O O . VAL A 1 201 ? -19.117 3.550 10.011 1.00 93.50 201 VAL A O 1
ATOM 1645 N N . ILE A 1 202 ? -20.964 3.416 8.744 1.00 92.94 202 ILE A N 1
ATOM 1646 C CA . ILE A 1 202 ? -21.668 2.500 9.646 1.00 92.94 202 ILE A CA 1
ATOM 1647 C C . ILE A 1 202 ? -20.899 1.183 9.778 1.00 92.94 202 ILE A C 1
ATOM 1649 O O . ILE A 1 202 ? -20.688 0.726 10.901 1.00 92.94 202 ILE A O 1
ATOM 1653 N N . ASN A 1 203 ? -20.474 0.577 8.666 1.00 94.06 203 ASN A N 1
ATOM 1654 C CA . ASN A 1 203 ? -19.772 -0.707 8.693 1.00 94.06 203 ASN A CA 1
ATOM 1655 C C . ASN A 1 203 ? -18.342 -0.571 9.239 1.00 94.06 203 ASN A C 1
ATOM 1657 O O . ASN A 1 203 ? -17.942 -1.409 10.043 1.00 94.06 203 ASN A O 1
ATOM 1661 N N . ALA A 1 204 ? -17.629 0.524 8.949 1.00 95.75 204 ALA A N 1
ATOM 1662 C CA . ALA A 1 204 ? -16.343 0.819 9.592 1.00 95.75 204 ALA A CA 1
ATOM 1663 C C . ALA A 1 204 ? -16.487 0.893 11.122 1.00 95.75 204 ALA A C 1
ATOM 1665 O O . ALA A 1 204 ? -15.665 0.374 11.872 1.00 95.75 204 ALA A O 1
ATOM 1666 N N . GLY A 1 205 ? -17.592 1.473 11.594 1.00 93.56 205 GLY A N 1
ATOM 1667 C CA . GLY A 1 205 ? -17.876 1.573 13.017 1.00 93.56 205 GLY A CA 1
ATOM 1668 C C . GLY A 1 205 ? -18.271 0.283 13.697 1.00 93.56 205 GLY A C 1
ATOM 1669 O O . GLY A 1 205 ? -18.042 0.155 14.899 1.00 93.56 205 GLY A O 1
ATOM 1670 N N . LYS A 1 206 ? -18.866 -0.648 12.954 1.00 93.56 206 LYS A N 1
ATOM 1671 C CA . LYS A 1 206 ? -19.100 -1.995 13.461 1.00 93.56 206 LYS A CA 1
ATOM 1672 C C . LYS A 1 206 ? -17.783 -2.764 13.557 1.00 93.56 206 LYS A C 1
ATOM 1674 O O . LYS A 1 206 ? -17.541 -3.319 14.619 1.00 93.56 206 LYS A O 1
ATOM 1679 N N . SER A 1 207 ? -16.900 -2.661 12.552 1.00 96.25 207 SER A N 1
ATOM 1680 C CA . SER A 1 207 ? -15.553 -3.259 12.607 1.00 96.25 207 SER A CA 1
ATOM 1681 C C . SER A 1 207 ? -14.809 -2.842 13.871 1.00 96.25 207 SER A C 1
ATOM 1683 O O . SER A 1 207 ? -14.434 -3.694 14.673 1.00 96.25 207 SER A O 1
ATOM 1685 N N . TYR A 1 208 ? -14.709 -1.530 14.105 1.00 95.88 208 TYR A N 1
ATOM 1686 C CA . TYR A 1 208 ? -14.027 -0.981 15.275 1.00 95.88 208 TYR A CA 1
ATOM 1687 C C . TYR A 1 208 ? -14.608 -1.488 16.602 1.00 95.88 208 TYR A C 1
ATOM 1689 O O . TYR A 1 208 ? -13.888 -1.869 17.524 1.00 95.88 208 TYR A O 1
ATOM 1697 N N . GLU A 1 209 ? -15.937 -1.544 16.702 1.00 94.19 209 GLU A N 1
ATOM 1698 C CA . GLU A 1 209 ? -16.613 -2.079 17.883 1.00 94.19 209 GLU A CA 1
ATOM 1699 C C . GLU A 1 209 ? -16.375 -3.589 18.048 1.00 94.19 209 GLU A C 1
ATOM 1701 O O . GLU A 1 209 ? -16.151 -4.058 19.164 1.00 94.19 209 GLU A O 1
ATOM 1706 N N . SER A 1 210 ? -16.383 -4.349 16.953 1.00 94.38 210 SER A N 1
ATOM 1707 C CA . SER A 1 210 ? -16.106 -5.784 16.931 1.00 94.38 210 SER A CA 1
ATOM 1708 C C . SER A 1 210 ? -14.678 -6.082 17.398 1.00 94.38 210 SER A C 1
ATOM 1710 O O . SER A 1 210 ? -14.501 -6.941 18.258 1.00 94.38 210 SER A O 1
ATOM 1712 N N . VAL A 1 211 ? -13.671 -5.332 16.937 1.00 95.12 211 VAL A N 1
ATOM 1713 C CA . VAL A 1 211 ? -12.277 -5.450 17.412 1.00 95.12 211 VAL A CA 1
ATOM 1714 C C . VAL A 1 211 ? -12.184 -5.222 18.912 1.00 95.12 211 VAL A C 1
ATOM 1716 O O . VAL A 1 211 ? -11.641 -6.057 19.637 1.00 95.12 211 VAL A O 1
ATOM 1719 N N . LEU A 1 212 ? -12.768 -4.124 19.397 1.00 93.81 212 LEU A N 1
ATOM 1720 C CA . LEU A 1 212 ? -12.796 -3.814 20.822 1.00 93.81 212 LEU A CA 1
ATOM 1721 C C . LEU A 1 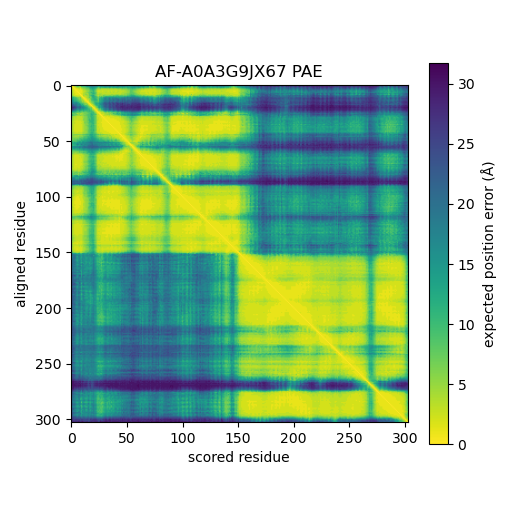212 ? -13.446 -4.940 21.636 1.00 93.81 212 LEU A C 1
ATOM 1723 O O . LEU A 1 212 ? -12.931 -5.304 22.690 1.00 93.81 212 LEU A O 1
ATOM 1727 N N . LYS A 1 213 ? -14.539 -5.536 21.146 1.00 93.44 213 LYS A N 1
ATOM 1728 C CA . LYS A 1 213 ? -15.199 -6.671 21.812 1.00 93.44 213 LYS A CA 1
ATOM 1729 C C . LYS A 1 213 ? -14.298 -7.895 21.895 1.00 93.44 213 LYS A C 1
ATOM 1731 O O . LYS A 1 213 ? -14.216 -8.505 22.960 1.00 93.44 213 LYS A O 1
ATOM 1736 N N . VAL A 1 214 ? -13.608 -8.239 20.807 1.00 92.94 214 VAL A N 1
ATOM 1737 C CA . VAL A 1 214 ? -12.674 -9.373 20.797 1.00 92.94 214 VAL A CA 1
ATOM 1738 C C . VAL A 1 214 ? -11.538 -9.144 21.794 1.00 92.94 214 VAL A C 1
ATOM 1740 O O . VAL A 1 214 ? -11.251 -10.028 22.600 1.00 92.94 214 VAL A O 1
ATOM 1743 N N . ILE A 1 215 ? -10.951 -7.943 21.810 1.00 91.88 215 ILE A N 1
ATOM 1744 C CA . ILE A 1 215 ? -9.856 -7.601 22.726 1.00 91.88 215 ILE A CA 1
ATOM 1745 C C . ILE A 1 215 ? -10.339 -7.560 24.182 1.00 91.88 215 ILE A C 1
ATOM 1747 O O . ILE A 1 215 ? -9.668 -8.097 25.061 1.00 91.88 215 ILE A O 1
ATOM 1751 N N . CYS A 1 216 ? -11.496 -6.969 24.486 1.00 90.88 216 CYS A N 1
ATOM 1752 C CA . CYS A 1 216 ? -12.022 -6.907 25.856 1.00 90.88 216 CYS A CA 1
ATOM 1753 C C . CYS A 1 216 ? -12.473 -8.278 26.397 1.00 90.88 216 CYS A C 1
ATOM 1755 O O . CYS A 1 216 ? -12.472 -8.479 27.617 1.00 90.88 216 CYS A O 1
ATOM 1757 N N . GLY A 1 217 ? -12.806 -9.225 25.515 1.00 88.69 217 GLY A N 1
ATOM 1758 C CA . GLY A 1 217 ? -13.182 -10.590 25.873 1.00 88.69 217 GLY A CA 1
ATOM 1759 C C . GLY A 1 217 ? -14.583 -10.699 26.500 1.00 88.69 217 GLY A C 1
ATOM 1760 O O . GLY A 1 217 ? -15.429 -9.830 26.288 1.00 88.69 217 GLY A O 1
ATOM 1761 N N . PRO A 1 218 ? -14.862 -11.763 27.278 1.00 85.19 218 PRO A N 1
ATOM 1762 C CA . PRO A 1 218 ? -16.207 -12.056 27.780 1.00 85.19 218 PRO A CA 1
ATOM 1763 C C . PRO A 1 218 ? -16.859 -10.897 28.550 1.00 85.19 218 PRO A C 1
ATOM 1765 O O . PRO A 1 218 ? -16.226 -10.256 29.397 1.00 85.19 218 PRO A O 1
ATOM 1768 N N . GLY A 1 219 ? -18.145 -10.649 28.294 1.00 82.44 219 GLY A N 1
ATOM 1769 C CA . GLY A 1 219 ? -18.926 -9.579 28.925 1.00 82.44 219 GLY A CA 1
ATOM 1770 C C . GLY A 1 219 ? -18.887 -8.242 28.178 1.00 82.44 219 GLY A C 1
ATOM 1771 O O . GLY A 1 219 ? -19.509 -7.287 28.629 1.00 82.44 219 GLY A O 1
ATOM 1772 N N . ALA A 1 220 ? -18.155 -8.163 27.064 1.00 86.38 220 ALA A N 1
ATOM 1773 C CA . ALA A 1 220 ? -18.059 -6.989 26.199 1.00 86.38 220 ALA A CA 1
ATOM 1774 C C . ALA A 1 220 ? -19.216 -6.882 25.179 1.00 86.38 220 ALA A C 1
ATOM 1776 O O . ALA A 1 220 ? -19.377 -5.868 24.503 1.00 86.38 220 ALA A O 1
ATOM 1777 N N . GLU A 1 221 ? -20.042 -7.920 25.030 1.00 83.19 221 GLU A N 1
ATOM 1778 C CA . GLU A 1 221 ? -20.947 -8.100 23.888 1.00 83.19 221 GLU A CA 1
ATOM 1779 C C . GLU A 1 221 ? -22.017 -7.001 23.794 1.00 83.19 221 GLU A C 1
ATOM 1781 O O . GLU A 1 221 ? -22.383 -6.570 22.694 1.00 83.19 221 GLU A O 1
ATOM 1786 N N . THR A 1 222 ? -22.492 -6.530 24.951 1.00 81.56 222 THR A N 1
ATOM 1787 C CA . THR A 1 222 ? -23.542 -5.508 25.083 1.00 81.56 222 THR A CA 1
ATOM 1788 C C . THR A 1 222 ? -23.003 -4.120 25.425 1.00 81.56 222 THR A C 1
ATOM 1790 O O . THR A 1 222 ? -23.788 -3.187 25.599 1.00 81.56 222 THR A O 1
ATOM 1793 N N . GLU A 1 223 ? -21.687 -3.967 25.581 1.00 85.75 223 GLU A N 1
ATOM 1794 C CA . GLU A 1 223 ? -21.087 -2.684 25.931 1.00 85.75 223 GLU A CA 1
ATOM 1795 C C . GLU A 1 223 ? -21.036 -1.750 24.715 1.00 85.75 223 GLU A C 1
ATOM 1797 O O . GLU A 1 223 ? -20.732 -2.153 23.594 1.00 85.75 223 GLU A O 1
ATOM 1802 N N . SER A 1 224 ? -21.323 -0.467 24.945 1.00 87.00 224 SER A N 1
ATOM 1803 C CA . SER A 1 224 ? -21.102 0.568 23.929 1.00 87.00 224 SER A CA 1
ATOM 1804 C C . SER A 1 224 ? -19.607 0.757 23.659 1.00 87.00 224 SER A C 1
ATOM 1806 O O . SER A 1 224 ? -18.795 0.541 24.557 1.00 87.00 224 SER A O 1
ATOM 1808 N N . ALA A 1 225 ? -19.246 1.287 22.487 1.00 86.00 225 ALA A N 1
ATOM 1809 C CA . ALA A 1 225 ? -17.851 1.589 22.146 1.00 86.00 225 ALA A CA 1
ATOM 1810 C C . ALA A 1 225 ? -17.112 2.400 23.232 1.00 86.00 225 ALA A C 1
ATOM 1812 O O . ALA A 1 225 ? -15.966 2.105 23.544 1.00 86.00 225 ALA A O 1
ATOM 1813 N N . ASN A 1 226 ? -17.771 3.375 23.871 1.00 88.56 226 ASN A N 1
ATOM 1814 C CA . ASN A 1 226 ? -17.154 4.146 24.957 1.00 88.56 226 ASN A CA 1
ATOM 1815 C C . ASN A 1 226 ? -16.882 3.297 26.217 1.00 88.56 226 ASN A C 1
ATOM 1817 O O . ASN A 1 226 ? -15.863 3.481 26.878 1.00 88.56 226 ASN A O 1
ATOM 1821 N N . GLY A 1 227 ? -17.786 2.366 26.541 1.00 89.69 227 GLY A N 1
ATOM 1822 C CA . GLY A 1 227 ? -17.599 1.416 27.643 1.00 89.69 227 GLY A CA 1
ATOM 1823 C C . GLY A 1 227 ? -16.422 0.481 27.378 1.00 89.69 227 GLY A C 1
ATOM 1824 O O . GLY A 1 227 ? -15.518 0.389 28.204 1.00 89.69 227 GLY A O 1
ATOM 1825 N N . LEU A 1 228 ? -16.369 -0.075 26.165 1.00 91.94 228 LEU A N 1
ATOM 1826 C CA . LEU A 1 228 ? -15.277 -0.935 25.712 1.00 91.94 228 LEU A CA 1
ATOM 1827 C C . LEU A 1 228 ? -13.920 -0.229 25.760 1.00 91.94 228 LEU A C 1
ATOM 1829 O O . LEU A 1 228 ? -12.961 -0.781 26.287 1.00 91.94 228 LEU A O 1
ATOM 1833 N N . ILE A 1 229 ? -13.841 1.010 25.267 1.00 91.88 229 ILE A N 1
ATOM 1834 C CA . ILE A 1 229 ? -12.609 1.809 25.314 1.00 91.88 229 ILE A CA 1
ATOM 1835 C C . ILE A 1 229 ? -12.155 2.029 26.759 1.00 91.88 229 ILE A C 1
ATOM 1837 O O . ILE A 1 229 ? -10.974 1.880 27.066 1.00 91.88 229 ILE A O 1
ATOM 1841 N N . LYS A 1 230 ? -13.082 2.372 27.659 1.00 90.44 230 LYS A N 1
ATOM 1842 C CA . LYS A 1 230 ? -12.752 2.565 29.072 1.00 90.44 230 LYS A CA 1
ATOM 1843 C C . LYS A 1 230 ? -12.227 1.270 29.696 1.00 90.44 230 LYS A C 1
ATOM 1845 O O . LYS A 1 230 ? -11.176 1.283 30.324 1.00 90.44 230 LYS A O 1
ATOM 1850 N N . ARG A 1 231 ? -12.920 0.155 29.464 1.00 91.00 231 ARG A N 1
ATOM 1851 C CA . ARG A 1 231 ? -12.516 -1.173 29.937 1.00 91.00 231 ARG A CA 1
ATOM 1852 C C . ARG A 1 231 ? -11.146 -1.587 29.400 1.00 91.00 231 ARG A C 1
ATOM 1854 O O . ARG A 1 231 ? -10.364 -2.184 30.129 1.00 91.00 231 ARG A O 1
ATOM 1861 N N . LEU A 1 232 ? -10.857 -1.272 28.140 1.00 90.75 232 LEU A N 1
ATOM 1862 C CA . LEU A 1 232 ? -9.562 -1.525 27.520 1.00 90.75 232 LEU A CA 1
ATOM 1863 C C . LEU A 1 232 ? -8.441 -0.739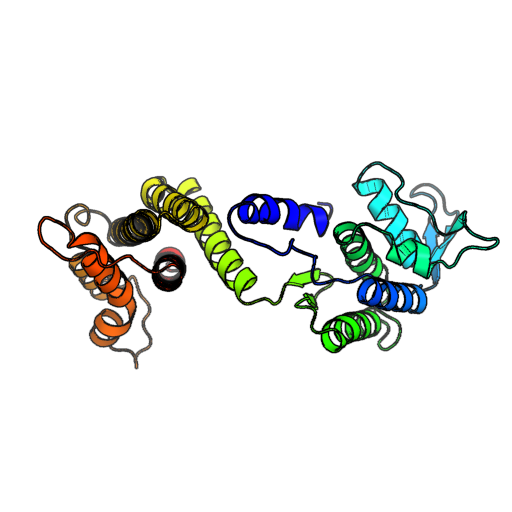 28.213 1.00 90.75 232 LEU A C 1
ATOM 1865 O O . LEU A 1 232 ? -7.403 -1.314 28.515 1.00 90.75 232 LEU A O 1
ATOM 1869 N N . LEU A 1 233 ? -8.655 0.545 28.506 1.00 89.06 233 LEU A N 1
ATOM 1870 C CA . LEU A 1 233 ? -7.662 1.400 29.170 1.00 89.06 233 LEU A CA 1
ATOM 1871 C C . LEU A 1 233 ? -7.457 1.075 30.653 1.00 89.06 233 LEU A C 1
ATOM 1873 O O . LEU A 1 233 ? -6.403 1.370 31.204 1.00 89.06 233 LEU A O 1
ATOM 1877 N N . GLU A 1 234 ? -8.463 0.490 31.299 1.00 87.56 234 GLU A N 1
ATOM 1878 C CA . GLU A 1 234 ? -8.361 -0.048 32.661 1.00 87.56 234 GLU A CA 1
ATOM 1879 C C . GLU A 1 234 ? -7.689 -1.432 32.696 1.00 87.56 234 GLU A C 1
ATOM 1881 O O . GLU A 1 234 ? -7.399 -1.944 33.776 1.00 87.56 234 GLU A O 1
ATOM 1886 N N . SER A 1 235 ? -7.454 -2.048 31.532 1.00 82.62 235 SER A N 1
ATOM 1887 C CA . SER A 1 235 ? -6.764 -3.331 31.408 1.00 82.62 235 SER A CA 1
ATOM 1888 C C . SER A 1 235 ? -5.286 -3.145 31.062 1.00 82.62 235 SER A C 1
ATOM 1890 O O . SER A 1 235 ? -4.927 -2.212 30.351 1.00 82.62 235 SER A O 1
ATOM 1892 N N . ASP A 1 236 ? -4.439 -4.096 31.457 1.00 78.50 236 ASP A N 1
ATOM 1893 C CA . ASP A 1 236 ? -2.999 -4.097 31.137 1.00 78.50 236 ASP A CA 1
ATOM 1894 C C . ASP A 1 236 ? -2.697 -4.502 29.672 1.00 78.50 236 ASP A C 1
ATOM 1896 O O . ASP A 1 236 ? -1.610 -4.980 29.360 1.00 78.50 236 ASP A O 1
ATOM 1900 N N . LYS A 1 237 ? -3.672 -4.364 28.762 1.00 79.75 237 LYS A N 1
ATOM 1901 C CA . LYS A 1 237 ? -3.572 -4.782 27.349 1.00 79.75 237 LYS A CA 1
ATOM 1902 C C . LYS A 1 237 ? -3.032 -3.702 26.409 1.00 79.75 237 LYS A C 1
ATOM 1904 O O . LYS A 1 237 ? -2.873 -3.971 25.226 1.00 79.75 237 LYS A O 1
ATOM 1909 N N . LEU A 1 238 ? -2.821 -2.482 26.900 1.00 83.19 238 LEU A N 1
ATOM 1910 C CA . LEU A 1 238 ? -2.251 -1.376 26.129 1.00 83.19 238 LEU A CA 1
ATOM 1911 C C . LEU A 1 238 ? -1.005 -0.850 26.836 1.00 83.19 238 LEU A C 1
ATOM 1913 O O . LEU A 1 238 ? -1.074 -0.453 28.001 1.00 83.19 238 LEU A O 1
ATOM 1917 N N . SER A 1 239 ? 0.110 -0.770 26.115 1.00 82.75 239 SER A N 1
ATOM 1918 C CA . SER A 1 239 ? 1.359 -0.217 26.637 1.00 82.75 239 SER A CA 1
ATOM 1919 C C . SER A 1 239 ? 1.462 1.270 26.299 1.00 82.75 239 SER A C 1
ATOM 1921 O O . SER A 1 239 ? 2.116 1.681 25.341 1.00 82.75 239 SER A O 1
ATOM 1923 N N . LEU A 1 240 ? 0.798 2.116 27.092 1.00 83.88 240 LEU A N 1
ATOM 1924 C CA . LEU A 1 240 ? 0.852 3.566 26.885 1.00 83.88 240 LEU A CA 1
ATOM 1925 C C . LEU A 1 240 ? 2.165 4.168 27.428 1.00 83.88 240 LEU A C 1
ATOM 1927 O O . LEU A 1 240 ? 2.584 3.824 28.536 1.00 83.88 240 LEU A O 1
ATOM 1931 N N . PRO A 1 241 ? 2.802 5.116 26.709 1.00 85.00 241 PRO A N 1
ATOM 1932 C CA . PRO A 1 241 ? 3.935 5.872 27.242 1.00 85.00 241 PRO A CA 1
ATOM 1933 C C . PRO A 1 241 ? 3.567 6.606 28.538 1.00 85.00 241 PRO A C 1
ATOM 1935 O O . PRO A 1 241 ? 2.490 7.190 28.622 1.00 85.00 241 PRO A O 1
ATOM 1938 N N . GLU A 1 242 ? 4.484 6.684 29.512 1.00 82.12 242 GLU A N 1
ATOM 1939 C CA . GLU A 1 242 ? 4.227 7.315 30.826 1.00 82.12 242 GLU A CA 1
ATOM 1940 C C . GLU A 1 242 ? 3.723 8.770 30.739 1.00 82.12 242 GLU A C 1
ATOM 1942 O O . GLU A 1 242 ? 3.004 9.251 31.616 1.00 82.12 242 GLU A O 1
ATOM 1947 N N . SER A 1 243 ? 4.095 9.494 29.680 1.00 87.06 243 SER A N 1
ATOM 1948 C CA . SER A 1 243 ? 3.671 10.877 29.445 1.00 87.06 243 SER A CA 1
ATOM 1949 C C . SER A 1 243 ? 2.238 11.005 28.911 1.00 87.06 243 SER A C 1
ATOM 1951 O O . SER A 1 243 ? 1.671 12.102 28.951 1.00 87.06 243 SER A O 1
ATOM 1953 N N . LEU A 1 244 ? 1.638 9.915 28.424 1.00 86.94 244 LEU A N 1
ATOM 1954 C CA . LEU A 1 244 ? 0.309 9.888 27.830 1.00 86.94 244 LEU A CA 1
ATOM 1955 C C . LEU A 1 244 ? -0.718 9.350 28.831 1.00 86.94 244 LEU A C 1
ATOM 1957 O O . LEU A 1 244 ? -0.804 8.156 29.095 1.00 86.94 244 LEU A O 1
ATOM 1961 N N . LYS A 1 245 ? -1.548 10.251 29.365 1.00 89.75 245 LYS A N 1
ATOM 1962 C CA . LYS A 1 245 ? -2.620 9.869 30.292 1.00 89.75 245 LYS A CA 1
ATOM 1963 C C . LYS A 1 245 ? -3.720 9.074 29.570 1.00 89.75 245 LYS A C 1
ATOM 1965 O O . LYS A 1 245 ? -4.173 9.544 28.517 1.00 89.75 245 LYS A O 1
ATOM 1970 N N . PRO A 1 246 ? -4.226 7.966 30.146 1.00 88.25 246 PRO A N 1
ATOM 1971 C CA . PRO A 1 246 ? -5.293 7.165 29.543 1.00 88.25 246 PRO A CA 1
ATOM 1972 C C . PRO A 1 246 ? -6.530 7.982 29.152 1.00 88.25 246 PRO A C 1
ATOM 1974 O O . PRO A 1 246 ? -7.054 7.827 28.051 1.00 88.25 246 PRO A O 1
ATOM 1977 N N . GLU A 1 247 ? -6.960 8.934 29.986 1.00 88.25 247 GLU A N 1
ATOM 1978 C CA . GLU A 1 247 ? -8.140 9.761 29.702 1.00 88.25 247 GLU A CA 1
ATOM 1979 C C . GLU A 1 247 ? -7.910 10.726 28.532 1.00 88.25 247 GLU A C 1
ATOM 1981 O O . GLU A 1 247 ? -8.836 11.043 27.780 1.00 88.25 247 GLU A O 1
ATOM 1986 N N . ALA A 1 248 ? -6.677 11.216 28.366 1.00 88.62 248 ALA A N 1
ATOM 1987 C CA . ALA A 1 248 ? -6.323 12.076 27.242 1.00 88.62 248 ALA A CA 1
ATOM 1988 C C . ALA A 1 248 ? -6.330 11.276 25.933 1.00 88.62 248 ALA A C 1
ATOM 1990 O O . ALA A 1 248 ? -6.860 11.753 24.926 1.00 88.62 248 ALA A O 1
ATOM 1991 N N . PHE A 1 249 ? -5.806 10.048 25.968 1.00 91.25 249 PHE A N 1
ATOM 1992 C CA . PHE A 1 249 ? -5.810 9.137 24.828 1.00 91.25 249 PHE A CA 1
ATOM 1993 C C . PHE A 1 249 ? -7.230 8.697 24.444 1.00 91.25 249 PHE A C 1
ATOM 1995 O O . PHE A 1 249 ? -7.600 8.768 23.271 1.00 91.25 249 PHE A O 1
ATOM 2002 N N . GLN A 1 250 ? -8.069 8.363 25.429 1.00 92.00 250 GLN A N 1
ATOM 2003 C CA . GLN A 1 250 ? -9.485 8.054 25.220 1.00 92.00 250 GLN A CA 1
ATOM 2004 C C . GLN A 1 250 ? -10.204 9.163 24.446 1.00 92.00 250 GLN A C 1
ATOM 2006 O O . GLN A 1 250 ? -10.796 8.909 23.399 1.00 92.00 250 GLN A O 1
ATOM 2011 N N . ASN A 1 251 ? -10.159 10.392 24.967 1.00 89.06 251 ASN A N 1
ATOM 2012 C CA . ASN A 1 251 ? -10.967 11.497 24.450 1.00 89.06 251 ASN A CA 1
ATOM 2013 C C . ASN A 1 251 ? -10.443 12.067 23.131 1.00 89.06 251 ASN A C 1
ATOM 2015 O O . ASN A 1 251 ? -11.233 12.567 22.333 1.00 89.06 251 ASN A O 1
ATOM 2019 N N . SER A 1 252 ? -9.129 12.003 22.906 1.00 86.94 252 SER A N 1
ATOM 2020 C CA . SER A 1 252 ? -8.500 12.622 21.733 1.00 86.94 252 SER A CA 1
ATOM 2021 C C . SER A 1 252 ? -8.319 11.646 20.574 1.00 86.94 252 SER A C 1
ATOM 2023 O O . SER A 1 252 ? -8.311 12.076 19.424 1.00 86.94 252 SER A O 1
ATOM 2025 N N . VAL A 1 253 ? -8.167 10.347 20.861 1.00 91.88 253 VAL A N 1
ATOM 2026 C CA . VAL A 1 253 ? -7.816 9.334 19.857 1.00 91.88 253 VAL A CA 1
ATOM 2027 C C . VAL A 1 253 ? -8.904 8.276 19.746 1.00 91.88 253 VAL A C 1
ATOM 2029 O O . VAL A 1 253 ? -9.562 8.201 18.713 1.00 91.88 253 VAL A O 1
ATOM 2032 N N . LEU A 1 254 ? -9.165 7.493 20.793 1.00 92.88 254 LEU A N 1
ATOM 2033 C CA . LEU A 1 254 ? -10.048 6.321 20.676 1.00 92.88 254 LEU A CA 1
ATOM 2034 C C . LEU A 1 254 ? -11.525 6.695 20.448 1.00 92.88 254 LEU A C 1
ATOM 2036 O O . LEU A 1 254 ? -12.241 6.012 19.721 1.00 92.88 254 LEU A O 1
ATOM 2040 N N . LEU A 1 255 ? -11.991 7.818 21.004 1.00 91.19 255 LEU A N 1
ATOM 2041 C CA . LEU A 1 255 ? -13.360 8.306 20.791 1.00 91.19 255 LEU A CA 1
ATOM 20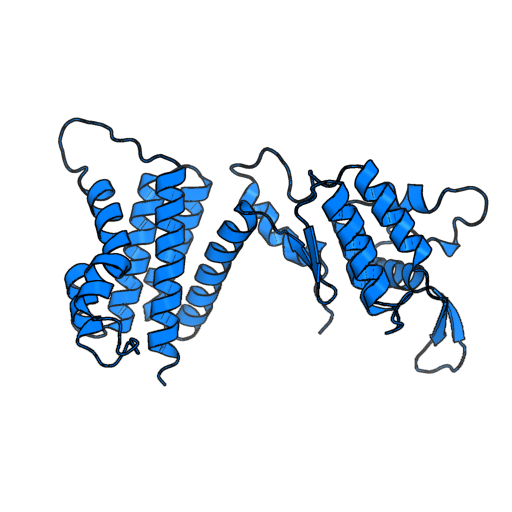42 C C . LEU A 1 255 ? -13.565 9.072 19.481 1.00 91.19 255 LEU A C 1
ATOM 2044 O O . LEU A 1 255 ? -14.716 9.347 19.129 1.00 91.19 255 LEU A O 1
ATOM 2048 N N . SER A 1 256 ? -12.500 9.380 18.738 1.00 88.44 256 SER A N 1
ATOM 2049 C CA . SER A 1 256 ? -12.605 10.129 17.479 1.00 88.44 256 SER A CA 1
ATOM 2050 C C . SER A 1 256 ? -13.557 9.449 16.486 1.00 88.44 256 SER A C 1
ATOM 2052 O O . SER A 1 256 ? -14.439 10.106 15.929 1.00 88.44 256 SER A O 1
ATOM 2054 N N . PHE A 1 257 ? -13.474 8.122 16.348 1.00 87.50 257 PHE A N 1
ATOM 2055 C CA . PHE A 1 257 ? -14.351 7.370 15.456 1.00 87.50 257 PHE A CA 1
ATOM 2056 C C . PHE A 1 257 ? -15.800 7.262 15.985 1.00 87.50 257 PHE A C 1
ATOM 2058 O O . PHE A 1 257 ? -16.722 7.627 15.249 1.00 87.50 257 PHE A O 1
ATOM 2065 N N . PRO A 1 258 ? -16.067 6.828 17.240 1.00 87.62 258 PRO A N 1
ATOM 2066 C CA . PRO A 1 258 ? -17.420 6.825 17.805 1.00 87.62 258 PRO A CA 1
ATOM 2067 C C . PRO A 1 258 ? -18.154 8.165 17.685 1.00 87.62 258 PRO A C 1
ATOM 2069 O O . PRO A 1 258 ? -19.358 8.180 17.429 1.00 87.62 258 PRO A O 1
ATOM 2072 N N . ILE A 1 259 ? -17.448 9.292 17.829 1.00 86.31 259 ILE A N 1
ATOM 2073 C CA . ILE A 1 259 ? -18.026 10.630 17.649 1.00 86.31 259 ILE A CA 1
ATOM 2074 C C . ILE A 1 259 ? -18.525 10.818 16.210 1.00 86.31 259 ILE A C 1
ATOM 2076 O O . ILE A 1 259 ? -19.670 11.234 16.022 1.00 86.31 259 ILE A O 1
ATOM 2080 N N . ILE A 1 260 ? -17.709 10.474 15.207 1.00 85.25 260 ILE A N 1
ATOM 2081 C CA . ILE A 1 260 ? -18.080 10.558 13.785 1.00 85.25 260 ILE A CA 1
ATOM 2082 C C . ILE A 1 260 ? -19.267 9.633 13.492 1.00 85.25 260 ILE A C 1
ATOM 2084 O O . ILE A 1 260 ? -20.294 10.085 12.983 1.00 85.25 260 ILE A O 1
ATOM 2088 N N . ARG A 1 261 ? -19.181 8.359 13.896 1.00 83.44 261 ARG A N 1
ATOM 2089 C CA . ARG A 1 261 ? -20.249 7.367 13.693 1.00 83.44 261 ARG A CA 1
ATOM 2090 C C . ARG A 1 261 ? -21.568 7.812 14.307 1.00 83.44 261 ARG A C 1
ATOM 2092 O O . ARG A 1 261 ? -22.598 7.682 13.663 1.00 83.44 261 ARG A O 1
ATOM 2099 N N . ASN A 1 262 ? -21.566 8.341 15.530 1.00 83.00 262 ASN A N 1
ATOM 2100 C CA . ASN A 1 262 ? -22.798 8.762 16.199 1.00 83.00 262 ASN A CA 1
ATOM 2101 C C . ASN A 1 262 ? -23.469 9.937 15.489 1.00 83.00 262 ASN A C 1
ATOM 2103 O O . ASN A 1 262 ? -24.694 10.006 15.453 1.00 83.00 262 ASN A O 1
ATOM 2107 N N . LYS A 1 263 ? -22.689 10.845 14.894 1.00 75.00 263 LYS A N 1
ATOM 2108 C CA . LYS A 1 263 ? -23.237 11.936 14.079 1.00 75.00 263 LYS A CA 1
ATOM 2109 C C . LYS A 1 263 ? -23.872 11.427 12.784 1.00 75.00 263 LYS A C 1
ATOM 2111 O O . LYS A 1 263 ? -24.866 12.000 12.363 1.00 75.00 263 LYS A O 1
ATOM 2116 N N . VAL A 1 264 ? -23.349 10.331 12.236 1.00 71.12 264 VAL A N 1
ATOM 2117 C CA . VAL A 1 264 ? -23.890 9.621 11.066 1.00 71.12 264 VAL A CA 1
ATOM 2118 C C . VAL A 1 264 ? -25.074 8.706 11.415 1.00 71.12 264 VAL A C 1
ATOM 2120 O O . VAL A 1 264 ? -26.002 8.559 10.635 1.00 71.12 264 VAL A O 1
ATOM 2123 N N . ALA A 1 265 ? -25.093 8.077 12.588 1.00 60.38 265 ALA A N 1
ATOM 2124 C CA . ALA A 1 265 ? -26.137 7.127 12.984 1.00 60.38 265 ALA A CA 1
ATOM 2125 C C . ALA A 1 265 ? -27.348 7.790 13.668 1.00 60.38 265 ALA A C 1
ATOM 2127 O O . ALA A 1 265 ? -28.403 7.169 13.780 1.00 60.38 265 ALA A O 1
ATOM 2128 N N . ALA A 1 266 ? -27.235 9.048 14.110 1.00 50.94 266 ALA A N 1
ATOM 2129 C CA . ALA A 1 266 ? -28.312 9.797 14.767 1.00 50.94 266 ALA A CA 1
ATOM 2130 C C . ALA A 1 266 ? -29.514 10.134 13.853 1.00 50.94 266 ALA A C 1
ATOM 2132 O O . ALA A 1 266 ? -30.437 10.819 14.284 1.00 50.94 266 ALA A O 1
ATOM 2133 N N . HIS A 1 267 ? -29.551 9.632 12.616 1.00 59.28 267 HIS A N 1
ATOM 2134 C CA . HIS A 1 267 ? -30.592 9.891 11.613 1.00 59.28 267 HIS A CA 1
ATOM 2135 C C . HIS A 1 267 ? -31.913 9.127 11.828 1.00 59.28 267 HIS A C 1
ATOM 2137 O O . HIS A 1 267 ? -32.721 8.976 10.910 1.00 59.28 267 HIS A O 1
ATOM 2143 N N . GLY A 1 268 ? -32.196 8.709 13.062 1.00 44.47 268 GLY A N 1
ATOM 2144 C CA . GLY A 1 268 ? -33.545 8.336 13.464 1.00 44.47 268 GLY A CA 1
ATOM 2145 C C . GLY A 1 268 ? -34.435 9.578 13.546 1.00 44.47 268 GLY A C 1
ATOM 2146 O O . GLY A 1 268 ? -34.376 10.314 14.523 1.00 44.47 268 GLY A O 1
ATOM 2147 N N . SER A 1 269 ? -35.300 9.769 12.545 1.00 39.91 269 SER A N 1
ATOM 2148 C CA . SER A 1 269 ? -36.471 10.668 12.562 1.00 39.91 269 SER A CA 1
ATOM 2149 C C . SER A 1 269 ? -36.209 12.162 12.844 1.00 39.91 269 SER A C 1
ATOM 2151 O O . SER A 1 269 ? -36.278 12.605 13.985 1.00 39.91 269 SER A O 1
ATOM 2153 N N . GLY A 1 270 ? -36.064 12.972 11.786 1.00 43.25 270 GLY A N 1
ATOM 2154 C CA . GLY A 1 270 ? -36.367 14.411 11.849 1.00 43.25 270 GLY A CA 1
ATOM 2155 C C . GLY A 1 270 ? -35.345 15.348 11.203 1.00 43.25 270 GLY A C 1
ATOM 2156 O O . GLY A 1 270 ? -34.375 15.739 11.833 1.00 43.25 270 GLY A O 1
ATOM 2157 N N . ALA A 1 271 ? -35.652 15.765 9.971 1.00 41.28 271 ALA A N 1
ATOM 2158 C CA . ALA A 1 271 ? -35.383 17.091 9.403 1.00 41.28 271 ALA A CA 1
ATOM 2159 C C . ALA A 1 271 ? -33.954 17.670 9.514 1.00 41.28 271 ALA A C 1
ATOM 2161 O O . ALA A 1 271 ? -33.734 18.620 10.253 1.00 41.28 271 ALA A O 1
ATOM 2162 N N . THR A 1 272 ? -33.028 17.132 8.714 1.00 43.25 272 THR A N 1
ATOM 2163 C CA . THR A 1 272 ? -32.119 17.838 7.775 1.00 43.25 272 THR A CA 1
ATOM 2164 C C . THR A 1 272 ? -31.177 16.776 7.208 1.00 43.25 272 THR A C 1
ATOM 2166 O O . THR A 1 272 ? -30.429 16.168 7.973 1.00 43.25 272 THR A O 1
ATOM 2169 N N . GLU A 1 273 ? -31.241 16.503 5.904 1.00 45.78 273 GLU A N 1
ATOM 2170 C CA . GLU A 1 273 ? -30.299 15.604 5.224 1.00 45.78 273 GLU A CA 1
ATOM 2171 C C . GLU A 1 273 ? -28.901 16.226 5.299 1.00 45.78 273 GLU A C 1
ATOM 2173 O O . GLU A 1 273 ? -28.586 17.170 4.580 1.00 45.78 273 GLU A O 1
ATOM 2178 N N . CYS A 1 274 ? -28.076 15.748 6.229 1.00 54.19 274 CYS A N 1
ATOM 2179 C CA . CYS A 1 274 ? -26.654 16.053 6.219 1.00 54.19 274 CYS A CA 1
ATOM 2180 C C . CYS A 1 274 ? -25.990 14.944 5.408 1.00 54.19 274 CYS A C 1
ATOM 2182 O O . CYS A 1 274 ? -25.665 13.882 5.937 1.00 54.19 274 CYS A O 1
ATOM 2184 N N . GLU A 1 275 ? -25.894 15.156 4.100 1.00 70.81 275 GLU A N 1
ATOM 2185 C CA . GLU A 1 275 ? -25.220 14.239 3.189 1.00 70.81 275 GLU A CA 1
ATOM 2186 C C . GLU A 1 275 ? -23.749 14.115 3.619 1.00 70.81 275 GLU A C 1
ATOM 2188 O O . GLU A 1 275 ? -23.022 15.109 3.712 1.00 70.81 275 GLU A O 1
ATOM 2193 N N . ILE A 1 276 ? -23.317 12.902 3.974 1.00 83.31 276 ILE A N 1
ATOM 2194 C CA . ILE A 1 276 ? -21.923 12.660 4.354 1.00 83.31 276 ILE A CA 1
ATOM 2195 C C . ILE A 1 276 ? -21.091 12.838 3.101 1.00 83.31 276 ILE A C 1
ATOM 2197 O O . ILE A 1 276 ? -21.264 12.118 2.121 1.00 83.31 276 ILE A O 1
ATOM 2201 N N . SER A 1 277 ? -20.172 13.792 3.143 1.00 86.56 277 SER A N 1
ATOM 2202 C CA . SER A 1 277 ? -19.278 14.023 2.024 1.00 86.56 277 SER A CA 1
ATOM 2203 C C . SER A 1 277 ? -18.313 12.847 1.846 1.00 86.56 277 SER A C 1
ATOM 2205 O O . SER A 1 277 ? -17.875 12.230 2.824 1.00 86.56 277 SER A O 1
ATOM 2207 N N . ALA A 1 278 ? -17.915 12.584 0.599 1.00 83.94 278 ALA A N 1
ATOM 2208 C CA . ALA A 1 278 ? -16.912 11.568 0.279 1.00 83.94 278 ALA A CA 1
ATOM 2209 C C . ALA A 1 278 ? -15.628 11.697 1.129 1.00 83.94 278 ALA A C 1
ATOM 2211 O O . ALA A 1 278 ? -15.184 10.690 1.685 1.00 83.94 278 ALA A O 1
ATOM 2212 N N . PRO A 1 279 ? -15.062 12.910 1.351 1.00 85.75 279 PRO A N 1
ATOM 2213 C CA . PRO A 1 279 ? -13.887 13.067 2.208 1.00 85.75 279 PRO A CA 1
ATOM 2214 C C . PRO A 1 279 ? -14.129 12.656 3.664 1.00 85.75 279 PRO A C 1
ATOM 2216 O O . PRO A 1 279 ? -13.240 12.085 4.290 1.00 85.75 279 PRO A O 1
ATOM 2219 N N . MET A 1 280 ? -15.323 12.915 4.212 1.00 89.12 280 MET A N 1
ATOM 2220 C CA . MET A 1 280 ? -15.660 12.526 5.585 1.00 89.12 280 MET A CA 1
ATOM 2221 C C . MET A 1 280 ? -15.812 11.007 5.716 1.00 89.12 280 MET A C 1
ATOM 2223 O O . MET A 1 280 ? -15.311 10.421 6.675 1.00 89.12 280 MET A O 1
ATOM 2227 N N . ALA A 1 281 ? -16.459 10.358 4.746 1.00 90.69 281 ALA A N 1
ATOM 2228 C CA . ALA A 1 281 ? -16.569 8.902 4.722 1.00 90.69 281 ALA A CA 1
ATOM 2229 C C . ALA A 1 281 ? -15.199 8.231 4.569 1.00 90.69 281 ALA A C 1
ATOM 2231 O O . ALA A 1 281 ? -14.887 7.294 5.303 1.00 90.69 281 ALA A O 1
ATOM 2232 N N . ASN A 1 282 ? -14.350 8.758 3.683 1.00 90.25 282 ASN A N 1
ATOM 2233 C CA . ASN A 1 282 ? -12.986 8.273 3.505 1.00 90.25 282 ASN A CA 1
ATOM 2234 C C . ASN A 1 282 ? -12.147 8.439 4.783 1.00 90.25 282 ASN A C 1
ATOM 2236 O O . ASN A 1 282 ? -11.489 7.491 5.209 1.00 90.25 282 ASN A O 1
ATOM 2240 N N . LEU A 1 283 ? -12.228 9.602 5.447 1.00 91.88 283 LEU A N 1
ATOM 2241 C CA . LEU A 1 283 ? -11.574 9.837 6.737 1.00 91.88 283 LEU A CA 1
ATOM 2242 C C . LEU A 1 283 ? -12.027 8.822 7.791 1.00 91.88 283 LEU A C 1
ATOM 2244 O O . LEU A 1 283 ? -11.188 8.263 8.491 1.00 91.88 283 LEU A O 1
ATOM 2248 N N . ALA A 1 284 ? -13.333 8.570 7.900 1.00 93.38 284 ALA A N 1
ATOM 2249 C CA . ALA A 1 284 ? -13.860 7.604 8.856 1.00 93.38 284 ALA A CA 1
ATOM 2250 C C . ALA A 1 284 ? -13.301 6.198 8.592 1.00 93.38 284 ALA A C 1
ATOM 2252 O O . ALA A 1 284 ? -12.762 5.580 9.505 1.00 93.38 284 ALA A O 1
ATOM 2253 N N . VAL A 1 285 ? -13.364 5.704 7.350 1.00 94.38 285 VAL A N 1
ATOM 2254 C CA . VAL A 1 285 ? -12.837 4.373 7.003 1.00 94.38 285 VAL A CA 1
ATOM 2255 C C . VAL A 1 285 ? -11.333 4.281 7.289 1.00 94.38 285 VAL A C 1
ATOM 2257 O O . VAL A 1 285 ? -10.902 3.328 7.933 1.00 94.38 285 VAL A O 1
ATOM 2260 N N . ASN A 1 286 ? -10.543 5.290 6.904 1.00 93.75 286 ASN A N 1
ATOM 2261 C CA . ASN A 1 286 ? -9.104 5.327 7.193 1.00 93.75 286 ASN A CA 1
ATOM 2262 C C . ASN A 1 286 ? -8.817 5.323 8.703 1.00 93.75 286 ASN A C 1
ATOM 2264 O O . ASN A 1 286 ? -7.892 4.653 9.160 1.00 93.75 286 ASN A O 1
ATOM 2268 N N . LEU A 1 287 ? -9.625 6.041 9.485 1.00 94.81 287 LEU A N 1
ATOM 2269 C CA . LEU A 1 287 ? -9.513 6.083 10.938 1.00 94.81 287 LEU A CA 1
ATOM 2270 C C . LEU A 1 287 ? -9.832 4.722 11.571 1.00 94.81 287 LEU A C 1
ATOM 2272 O O . LEU A 1 287 ? -9.104 4.302 12.464 1.00 94.81 287 LEU A O 1
ATOM 2276 N N . ALA A 1 288 ? -10.859 4.014 11.091 1.00 95.56 288 ALA A N 1
ATOM 2277 C CA . ALA A 1 288 ? -11.134 2.646 11.529 1.00 95.56 288 ALA A CA 1
ATOM 2278 C C . ALA A 1 288 ? -9.954 1.718 11.212 1.00 95.56 288 ALA A C 1
ATOM 2280 O O . ALA A 1 288 ? -9.461 1.058 12.116 1.00 95.56 288 ALA A O 1
ATOM 2281 N N . CYS A 1 289 ? -9.423 1.745 9.982 1.00 95.75 289 C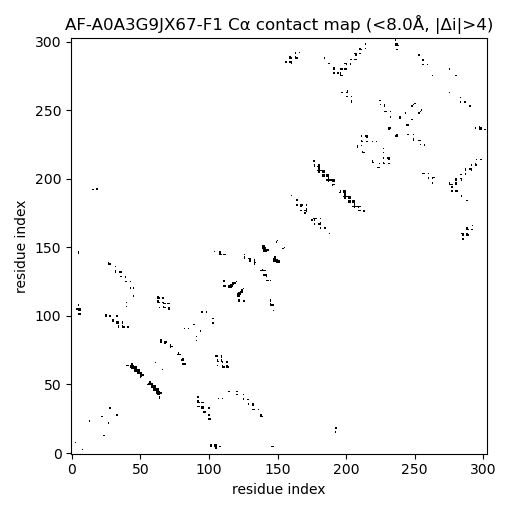YS A N 1
ATOM 2282 C CA . CYS A 1 289 ? -8.248 0.950 9.607 1.00 95.75 289 CYS A CA 1
ATOM 2283 C C . CYS A 1 289 ? -7.043 1.213 10.525 1.00 95.75 289 CYS A C 1
ATOM 2285 O O . CYS A 1 289 ? -6.388 0.271 10.972 1.00 95.75 289 CYS A O 1
ATOM 2287 N N . ALA A 1 290 ? -6.753 2.484 10.817 1.00 94.94 290 ALA A N 1
ATOM 2288 C CA . ALA A 1 290 ? -5.631 2.870 11.666 1.00 94.94 290 ALA A CA 1
ATOM 2289 C C . ALA A 1 290 ? -5.828 2.438 13.129 1.00 94.94 290 ALA A C 1
ATOM 2291 O O . ALA A 1 290 ? -4.916 1.867 13.727 1.00 94.94 290 ALA A O 1
ATOM 2292 N N . LEU A 1 291 ? -7.013 2.687 13.698 1.00 95.25 291 LEU A N 1
ATOM 2293 C CA . LEU A 1 291 ? -7.330 2.323 15.079 1.00 95.25 291 LEU A CA 1
ATOM 2294 C C . LEU A 1 291 ? -7.383 0.804 15.265 1.00 95.25 291 LEU A C 1
ATOM 2296 O O . LEU A 1 291 ? -6.797 0.302 16.219 1.00 95.25 291 LEU A O 1
ATOM 2300 N N . ASP A 1 292 ? -8.025 0.081 14.348 1.00 94.88 292 ASP A N 1
ATOM 2301 C CA . ASP A 1 292 ? -8.100 -1.381 14.369 1.00 94.88 292 ASP A CA 1
ATOM 2302 C C . ASP A 1 292 ? -6.695 -1.990 14.344 1.00 94.88 292 ASP A C 1
ATOM 2304 O O . ASP A 1 292 ? -6.363 -2.813 15.195 1.00 94.88 292 ASP A O 1
ATOM 2308 N N . THR A 1 293 ? -5.844 -1.530 13.419 1.00 92.81 293 THR A N 1
ATOM 2309 C CA . THR A 1 293 ? -4.459 -2.009 13.291 1.00 92.81 293 THR A CA 1
ATOM 2310 C C . THR A 1 293 ? -3.657 -1.763 14.568 1.00 92.81 293 THR A C 1
ATOM 2312 O O . THR A 1 293 ? -3.011 -2.686 15.059 1.00 92.81 293 THR A O 1
ATOM 2315 N N . TYR A 1 294 ? -3.727 -0.550 15.130 1.00 93.06 294 TYR A N 1
ATOM 2316 C CA . TYR A 1 294 ? -3.034 -0.207 16.375 1.00 93.06 294 TYR A CA 1
ATOM 2317 C C . TYR A 1 294 ? -3.481 -1.093 17.544 1.00 93.06 294 TYR A C 1
ATOM 2319 O O . TYR A 1 294 ? -2.652 -1.687 18.229 1.00 93.06 294 TYR A O 1
ATOM 2327 N N . LEU A 1 295 ? -4.795 -1.216 17.751 1.00 92.50 295 LEU A N 1
ATOM 2328 C CA . LEU A 1 295 ? -5.358 -1.998 18.850 1.00 92.50 295 LEU A CA 1
ATOM 2329 C C . LEU A 1 295 ? -4.992 -3.479 18.749 1.00 92.50 295 LEU A C 1
ATOM 2331 O O . LEU A 1 295 ? -4.693 -4.110 19.756 1.00 92.50 295 LEU A O 1
ATOM 2335 N N . ILE A 1 296 ? -5.008 -4.024 17.535 1.00 90.56 296 ILE A N 1
ATOM 2336 C CA . ILE A 1 296 ? -4.609 -5.401 17.260 1.00 90.56 296 ILE A CA 1
ATOM 2337 C C . ILE A 1 296 ? -3.137 -5.633 17.590 1.00 90.56 296 ILE A C 1
ATOM 2339 O O . ILE A 1 296 ? -2.824 -6.650 18.204 1.00 90.56 296 ILE A O 1
ATOM 2343 N N . GLN A 1 297 ? -2.247 -4.736 17.162 1.00 88.88 297 GLN A N 1
ATOM 2344 C CA . GLN A 1 297 ? -0.809 -4.866 17.406 1.00 88.88 297 GLN A CA 1
ATOM 2345 C C . GLN A 1 297 ? -0.526 -4.866 18.905 1.00 88.88 297 GLN A C 1
ATOM 2347 O O . GLN A 1 297 ? 0.033 -5.827 19.419 1.00 88.88 297 GLN A O 1
ATOM 2352 N N . GLU A 1 298 ? -1.043 -3.872 19.627 1.00 85.94 298 GLU A N 1
ATOM 2353 C CA . GLU A 1 298 ? -0.893 -3.815 21.081 1.00 85.94 298 GLU A CA 1
ATOM 2354 C C . GLU A 1 298 ? -1.499 -5.041 21.777 1.00 85.94 298 GLU A C 1
ATOM 2356 O O . GLU A 1 298 ? -0.893 -5.592 22.683 1.00 85.94 298 GLU A O 1
ATOM 2361 N N . ALA A 1 299 ? -2.670 -5.523 21.350 1.00 79.38 299 ALA A N 1
ATOM 2362 C CA . ALA A 1 299 ? -3.333 -6.633 22.031 1.00 79.38 299 ALA A CA 1
ATOM 2363 C C . ALA A 1 299 ? -2.774 -8.027 21.688 1.00 79.38 299 ALA A C 1
ATOM 2365 O O . ALA A 1 299 ? -2.994 -8.956 22.465 1.00 79.38 299 ALA A O 1
ATOM 2366 N N . THR A 1 300 ? -2.118 -8.197 20.535 1.00 69.56 300 THR A N 1
ATOM 2367 C CA . THR A 1 300 ? -1.626 -9.503 20.046 1.00 69.56 300 THR A CA 1
ATOM 2368 C C . THR A 1 300 ? -0.120 -9.669 20.252 1.00 69.56 300 THR A C 1
ATOM 2370 O O . THR A 1 300 ? 0.334 -10.790 20.439 1.00 69.56 300 THR A O 1
ATOM 2373 N N . ASP A 1 301 ? 0.650 -8.576 20.276 1.00 55.47 301 ASP A N 1
ATOM 2374 C CA . ASP A 1 301 ? 2.107 -8.615 20.484 1.00 55.47 301 ASP A CA 1
ATOM 2375 C C . ASP A 1 301 ? 2.496 -8.653 21.985 1.00 55.47 301 ASP A C 1
ATOM 2377 O O . ASP A 1 301 ? 3.677 -8.590 22.327 1.00 55.47 301 ASP A O 1
ATOM 2381 N N . ILE A 1 302 ? 1.506 -8.753 22.888 1.00 48.12 302 ILE A N 1
ATOM 2382 C CA . ILE A 1 302 ? 1.680 -8.908 24.348 1.00 48.12 302 ILE A CA 1
ATOM 2383 C C . ILE A 1 302 ? 1.688 -10.396 24.794 1.00 48.12 302 ILE A C 1
ATOM 2385 O O . ILE A 1 302 ? 1.903 -10.679 25.975 1.00 48.12 302 ILE A O 1
ATOM 2389 N N . GLU A 1 303 ? 1.527 -11.365 23.881 1.00 36.19 303 GLU A N 1
ATOM 2390 C CA . GLU A 1 303 ? 1.796 -12.800 24.152 1.00 36.19 303 GLU A CA 1
ATOM 2391 C C . GLU A 1 303 ? 3.248 -13.205 23.849 1.00 36.19 303 GLU A C 1
ATOM 2393 O O . GLU A 1 303 ? 3.811 -13.986 24.657 1.00 36.19 303 GLU A O 1
#

Organism: NCBI:txid2003188

Sequence (303 aa):
MKRRLFSQRYDALDRISETDLGDGLTDNVTLEVKRRLADVMLDFCEPLRVKSSRYDNTTYETDALSLAIEDLNDTIGYNLFSLGYMTYSYDEAAVLTNVFTPHLFDIIELQYDELSDDVENGKEGFRKEINRVFQEHDCPWLFTDGRLVKVDAKQFELDLKLKAIERMQELRDANPLYQGAYDELRKAVDFLGRGDYAEAVINAGKSYESVLKVICGPGAETESANGLIKRLLESDKLSLPESLKPEAFQNSVLLSFPIIRNKVAAHGSGATECEISAPMANLAVNLACALDTYLIQEATDIE

Radius of gyration: 25.3 Å; Cα contacts (8 Å, |Δi|>4): 347; chains: 1; bounding box: 67×47×71 Å